Protein AF-A0A9W6U5Y9-F1 (afdb_monomer)

Radius of gyration: 23.26 Å; Cα contacts (8 Å, |Δi|>4): 435; chains: 1; bounding box: 56×58×67 Å

Nearest PDB structures (foldseek):
  3e37-assembly1_B  TM=9.415E-01  e=4.217E-21  Homo sapiens
  2h6h-assembly1_B  TM=9.417E-01  e=1.437E-20  Homo sapiens
  1d8e-assembly1_B  TM=9.343E-01  e=1.058E-20  Rattus norvegicus
  2h6i-assembly1_B  TM=9.393E-01  e=1.172E-20  Homo sapiens
  1n4p-assembly1_B  TM=8.440E-01  e=1.539E-10  Rattus norvegicus

Foldseek 3Di:
DDDDDDDDDDDDDDDDDDDDDDDDDDPVVVVVVVVVVVVLVVLVVLVQQADDPPDVPQRFGDPHVVHDGFLQRLLVSLLVCLLQLNCDPVNCPCSLVFLLQQQDPQRAGDRGRPHAHWLQRSLSSLLSCLSVVNNLVNPCPVSVLVSLLVQQDPPLRAGDGHPPDDGWLLSLQSSLLNLLSCVVVCCVVPNPPDDRSGPLQSLLCNCVVFQADPVGAGTTGPPGDHDPSSSLRNLLSNQCSQQPNNPDHGDDDDDPVSDDAHADSSNSHHPVVSVVSSVVNVVVPHDDND

Organism: NCBI:txid2077276

pLDDT: mean 82.18, std 25.76, range [22.67, 98.88]

Structure (mmCIF, N/CA/C/O backbone):
data_AF-A0A9W6U5Y9-F1
#
_entry.id   AF-A0A9W6U5Y9-F1
#
loop_
_atom_site.group_PDB
_atom_site.id
_atom_site.type_symbol
_atom_site.label_atom_id
_atom_site.label_alt_id
_atom_site.label_comp_id
_atom_site.label_asym_id
_atom_site.label_entity_id
_atom_site.label_seq_id
_atom_site.pdbx_PDB_ins_code
_atom_site.Cartn_x
_atom_site.Cartn_y
_atom_site.Cartn_z
_atom_site.occupancy
_atom_site.B_iso_or_equiv
_atom_site.auth_seq_id
_atom_site.auth_comp_id
_atom_site.auth_asym_id
_atom_site.auth_atom_id
_atom_site.pdbx_PDB_model_num
ATOM 1 N N . MET A 1 1 ? 25.284 -35.657 27.142 1.00 37.06 1 MET A N 1
ATOM 2 C CA . MET A 1 1 ? 24.697 -36.473 28.221 1.00 37.06 1 MET A CA 1
ATOM 3 C C . MET A 1 1 ? 24.919 -35.734 29.523 1.00 37.06 1 MET A C 1
ATOM 5 O O . MET A 1 1 ? 26.018 -35.758 30.054 1.00 37.06 1 MET A O 1
ATOM 9 N N . SER A 1 2 ? 23.899 -34.997 29.943 1.00 28.27 2 SER A N 1
ATOM 10 C CA . SER A 1 2 ? 23.741 -34.454 31.291 1.00 28.27 2 SER A CA 1
ATOM 11 C C . SER A 1 2 ? 22.250 -34.152 31.445 1.00 28.27 2 SER A C 1
ATOM 13 O O . SER A 1 2 ? 21.750 -33.134 30.966 1.00 28.27 2 SER A O 1
ATOM 15 N N . ASP A 1 3 ? 21.570 -35.151 31.994 1.00 27.06 3 ASP A N 1
ATOM 16 C CA . ASP A 1 3 ? 20.219 -35.169 32.564 1.00 27.06 3 ASP A CA 1
ATOM 17 C C . ASP A 1 3 ? 20.035 -34.031 33.595 1.00 27.06 3 ASP A C 1
ATOM 19 O O . ASP A 1 3 ? 21.021 -33.521 34.118 1.00 27.06 3 ASP A O 1
ATOM 23 N N . ALA A 1 4 ? 18.863 -33.565 34.025 1.00 28.19 4 ALA A N 1
ATOM 24 C CA . ALA A 1 4 ? 17.456 -33.780 33.708 1.00 28.19 4 ALA A CA 1
ATOM 25 C C . ALA A 1 4 ? 16.682 -32.574 34.288 1.00 28.19 4 ALA A C 1
ATOM 27 O O . ALA A 1 4 ? 17.084 -31.988 35.294 1.00 28.19 4 ALA A O 1
ATOM 28 N N . CYS A 1 5 ? 15.550 -32.224 33.676 1.00 22.67 5 CYS A N 1
ATOM 29 C CA . CYS A 1 5 ? 14.574 -31.269 34.204 1.00 22.67 5 CYS A CA 1
ATOM 30 C C . CYS A 1 5 ? 13.467 -32.047 34.953 1.00 22.67 5 CYS A C 1
ATOM 32 O O . CYS A 1 5 ? 12.964 -33.024 34.389 1.00 22.67 5 CYS A O 1
ATOM 34 N N . PRO A 1 6 ? 13.078 -31.686 36.193 1.00 30.97 6 PRO A N 1
ATOM 35 C CA . PRO A 1 6 ? 12.059 -32.423 36.930 1.00 30.97 6 PRO A CA 1
ATOM 36 C C . PRO A 1 6 ? 10.633 -32.042 36.507 1.00 30.97 6 PRO A C 1
ATOM 38 O O . PRO A 1 6 ? 10.278 -30.871 36.371 1.00 30.97 6 PRO A O 1
ATOM 41 N N . ALA A 1 7 ? 9.819 -33.083 36.339 1.00 26.69 7 ALA A N 1
ATOM 42 C CA . ALA A 1 7 ? 8.397 -33.051 36.029 1.00 26.69 7 ALA A CA 1
ATOM 43 C C . ALA A 1 7 ? 7.563 -32.359 37.122 1.00 26.69 7 ALA A C 1
ATOM 45 O O . ALA A 1 7 ? 7.736 -32.624 38.313 1.00 26.69 7 ALA A O 1
ATOM 46 N N . TRP A 1 8 ? 6.595 -31.538 36.706 1.00 24.56 8 TRP A N 1
ATOM 47 C CA . TRP A 1 8 ? 5.535 -31.032 37.578 1.00 24.56 8 TRP A CA 1
ATOM 48 C C . TRP A 1 8 ? 4.291 -31.917 37.470 1.00 24.56 8 TRP A C 1
ATOM 50 O O . TRP A 1 8 ? 3.719 -32.101 36.398 1.00 24.56 8 TRP A O 1
ATOM 60 N N . ASN A 1 9 ? 3.913 -32.480 38.618 1.00 27.17 9 ASN A N 1
ATOM 61 C CA . ASN A 1 9 ? 2.795 -33.393 38.818 1.00 27.17 9 ASN A CA 1
ATOM 62 C C . ASN A 1 9 ? 1.431 -32.694 38.737 1.00 27.17 9 ASN A C 1
ATOM 64 O O . ASN A 1 9 ? 1.230 -31.601 39.269 1.00 27.17 9 ASN A O 1
ATOM 68 N N . ALA A 1 10 ? 0.480 -33.418 38.149 1.00 26.02 10 ALA A N 1
ATOM 69 C CA . ALA A 1 10 ? -0.947 -33.135 38.146 1.00 26.02 10 ALA A CA 1
ATOM 70 C C . ALA A 1 10 ? -1.542 -33.123 39.569 1.00 26.02 10 ALA A C 1
ATOM 72 O O . ALA A 1 10 ? -1.196 -33.959 40.406 1.00 26.02 10 ALA A O 1
ATOM 73 N N . ARG A 1 11 ? -2.496 -32.216 39.825 1.00 26.64 11 ARG A N 1
ATOM 74 C CA . ARG A 1 11 ? -3.378 -32.261 41.000 1.00 26.64 11 ARG A CA 1
ATOM 75 C C . ARG A 1 11 ? -4.834 -32.487 40.590 1.00 26.64 11 ARG A C 1
ATOM 77 O O . ARG A 1 11 ? -5.410 -31.693 39.860 1.00 26.64 11 ARG A O 1
ATOM 84 N N . SER A 1 12 ? -5.345 -33.604 41.108 1.00 29.28 12 SER A N 1
ATOM 85 C CA . SER A 1 12 ? -6.694 -33.916 41.607 1.00 29.28 12 SER A CA 1
ATOM 86 C C . SER A 1 12 ? -7.932 -33.375 40.884 1.00 29.28 12 SER A C 1
ATOM 88 O O . SER A 1 12 ? -8.272 -32.196 40.947 1.00 29.28 12 SER A O 1
ATOM 90 N N . VAL A 1 13 ? -8.661 -34.354 40.352 1.00 27.92 13 VAL A N 1
ATOM 91 C CA . VAL A 1 13 ? -10.064 -34.370 39.935 1.00 27.92 13 VAL A CA 1
ATOM 92 C C . VAL A 1 13 ? -10.986 -34.026 41.114 1.00 27.92 13 VAL A C 1
ATOM 94 O O . VAL A 1 13 ? -10.863 -34.620 42.184 1.00 27.92 13 VAL A O 1
ATOM 97 N N . GLY A 1 14 ? -11.900 -33.078 40.898 1.00 26.78 14 GLY A N 1
ATOM 98 C CA . GLY A 1 14 ? -13.056 -32.808 41.753 1.00 26.78 14 GLY A CA 1
ATOM 99 C C . GLY A 1 14 ? -14.321 -33.395 41.125 1.00 26.78 14 GLY A C 1
ATOM 100 O O . GLY A 1 14 ? -14.534 -33.266 39.923 1.00 26.78 14 GLY A O 1
ATOM 101 N N . ASP A 1 15 ? -15.097 -34.071 41.960 1.00 28.27 15 ASP A N 1
ATOM 102 C CA . ASP A 1 15 ? -16.272 -34.890 41.670 1.00 28.27 15 ASP A CA 1
ATOM 103 C C . ASP A 1 15 ? -17.524 -34.047 41.345 1.00 28.27 15 ASP A C 1
ATOM 105 O O . ASP A 1 15 ? -17.808 -33.070 42.044 1.00 28.27 15 ASP A O 1
ATOM 109 N N . CYS A 1 16 ? -18.297 -34.426 40.319 1.00 27.84 16 CYS A N 1
ATOM 110 C CA . CYS A 1 16 ? -19.651 -33.904 40.107 1.00 27.84 16 CYS A CA 1
ATOM 111 C C . CYS A 1 16 ? -20.531 -34.796 39.205 1.00 27.84 16 CYS A C 1
ATOM 113 O O . CYS A 1 16 ? -20.389 -34.806 37.988 1.00 27.84 16 CYS A O 1
ATOM 115 N N . GLY A 1 17 ? -21.539 -35.428 39.823 1.00 28.19 17 GLY A N 1
ATOM 116 C CA . GLY A 1 17 ? -22.928 -35.429 39.335 1.00 28.19 17 GLY A CA 1
ATOM 117 C C . GLY A 1 17 ? -23.360 -36.487 38.303 1.00 28.19 17 GLY A C 1
ATOM 118 O O . GLY A 1 17 ? -22.735 -36.699 37.276 1.00 28.19 17 GLY A O 1
ATOM 119 N N . SER A 1 18 ? -24.506 -37.106 38.585 1.00 29.72 18 SER A N 1
ATOM 120 C CA . SER A 1 18 ? -25.205 -38.212 37.907 1.00 29.72 18 SER A CA 1
ATOM 121 C C . SER A 1 18 ? -25.528 -38.015 36.404 1.00 29.72 18 SER A C 1
ATOM 123 O O . SER A 1 18 ? -25.627 -36.880 35.938 1.00 29.72 18 SER A O 1
ATOM 125 N N . PRO A 1 19 ? -25.790 -39.101 35.637 1.00 30.48 19 PRO A N 1
ATOM 126 C CA . PRO A 1 19 ? -25.916 -39.054 34.179 1.00 30.48 19 PRO A CA 1
ATOM 127 C C . PRO A 1 19 ? -27.281 -38.513 33.720 1.00 30.48 19 PRO A C 1
ATOM 129 O O . PRO A 1 19 ? -28.306 -39.184 33.831 1.00 30.48 19 PRO A O 1
ATOM 132 N N . GLY A 1 20 ? -27.286 -37.298 33.169 1.00 27.25 20 GLY A N 1
ATOM 133 C CA . GLY A 1 20 ? -28.418 -36.724 32.442 1.00 27.25 20 GLY A CA 1
ATOM 134 C C . GLY A 1 20 ? -28.403 -37.117 30.960 1.00 27.25 20 GLY A C 1
ATOM 135 O O . GLY A 1 20 ? -27.378 -37.045 30.288 1.00 27.25 20 GLY A O 1
ATOM 136 N N . THR A 1 21 ? -29.561 -37.536 30.461 1.00 27.73 21 THR A N 1
ATOM 137 C CA . THR A 1 21 ? -29.890 -37.895 29.074 1.00 27.73 21 THR A CA 1
ATOM 138 C C . THR A 1 21 ? -29.345 -36.901 28.038 1.00 27.73 21 THR A C 1
ATOM 140 O O . THR A 1 21 ? -29.711 -35.727 28.041 1.00 27.73 21 THR A O 1
ATOM 143 N N . VAL A 1 22 ? -28.518 -37.380 27.101 1.00 28.45 22 VAL A N 1
ATOM 144 C CA . VAL A 1 22 ? -28.051 -36.603 25.940 1.00 28.45 22 VAL A CA 1
ATOM 145 C C . VAL A 1 22 ? -29.203 -36.469 24.942 1.00 28.45 22 VAL A C 1
ATOM 147 O O . VAL A 1 22 ? -29.542 -37.427 24.249 1.00 28.45 22 VAL A O 1
ATOM 150 N N . GLN A 1 23 ? -29.812 -35.285 24.853 1.00 27.22 23 GLN A N 1
ATOM 151 C CA . GLN A 1 23 ? -30.682 -34.950 23.727 1.00 27.22 23 GLN A CA 1
ATOM 152 C C . GLN A 1 23 ? -29.823 -34.636 22.496 1.00 27.22 23 GLN A C 1
ATOM 154 O O . GLN A 1 23 ? -28.991 -33.730 22.505 1.00 27.22 23 GLN A O 1
ATOM 159 N N . VAL A 1 24 ? -30.017 -35.412 21.431 1.00 29.20 24 VAL A N 1
ATOM 160 C CA . VAL A 1 24 ? -29.379 -35.195 20.129 1.00 29.20 24 VAL A CA 1
ATOM 161 C C . VAL A 1 24 ? -30.149 -34.093 19.401 1.00 29.20 24 VAL A C 1
ATOM 163 O O . VAL A 1 24 ? -31.274 -34.315 18.960 1.00 29.20 24 VAL A O 1
ATOM 166 N N . LEU A 1 25 ? -29.552 -32.904 19.285 1.00 29.75 25 LEU A N 1
ATOM 167 C CA . LEU A 1 25 ? -30.115 -31.810 18.488 1.00 29.75 25 LEU A CA 1
ATOM 168 C C . LEU A 1 25 ? -29.997 -32.100 16.975 1.00 29.75 25 LEU A C 1
ATOM 170 O O . LEU A 1 25 ? -29.015 -32.720 16.546 1.00 29.75 25 LEU A O 1
ATOM 174 N N . PRO A 1 26 ? -30.952 -31.640 16.143 1.00 27.09 26 PRO A N 1
ATOM 175 C CA . PRO A 1 26 ? -30.952 -31.879 14.702 1.00 27.09 26 PRO A CA 1
ATOM 176 C C . PRO A 1 26 ? -29.712 -31.316 13.985 1.00 27.09 26 PRO A C 1
ATOM 178 O O . PRO A 1 26 ? -29.156 -30.272 14.330 1.00 27.09 26 PRO A O 1
ATOM 181 N N . PHE A 1 27 ? -29.292 -32.002 12.919 1.00 31.92 27 PHE A N 1
ATOM 182 C CA . PHE A 1 27 ? -28.031 -31.790 12.191 1.00 31.92 27 PHE A CA 1
ATOM 183 C C . PHE A 1 27 ? -27.854 -30.386 11.561 1.00 31.92 27 PHE A C 1
ATOM 185 O O . PHE A 1 27 ? -26.730 -30.007 11.216 1.00 31.92 27 PHE A O 1
ATOM 192 N N . GLU A 1 28 ? -28.923 -29.596 11.422 1.00 28.59 28 GLU A N 1
ATOM 193 C CA . GLU A 1 28 ? -28.880 -28.236 10.860 1.00 28.59 28 GLU A CA 1
ATOM 194 C C . GLU A 1 28 ? -28.517 -27.156 11.898 1.00 28.59 28 GLU A C 1
ATOM 196 O O . GLU A 1 28 ? -27.661 -26.312 11.611 1.00 28.59 28 GLU A O 1
ATOM 201 N N . GLU A 1 29 ? -29.015 -27.236 13.138 1.00 31.00 29 GLU A N 1
ATOM 202 C CA . GLU A 1 29 ? -28.638 -26.317 14.234 1.00 31.00 29 GLU A CA 1
ATOM 203 C C . GLU A 1 29 ? -27.161 -26.477 14.634 1.00 31.00 29 GLU A C 1
ATOM 205 O O . GLU A 1 29 ? -26.447 -25.502 14.897 1.00 31.00 29 GLU A O 1
ATOM 210 N N . ALA A 1 30 ? -26.639 -27.704 14.546 1.00 29.27 30 ALA A N 1
ATOM 211 C CA . ALA A 1 30 ? -25.233 -28.008 14.803 1.00 29.27 30 ALA A CA 1
ATOM 212 C C . ALA A 1 30 ? -24.257 -27.362 13.792 1.00 29.27 30 ALA A C 1
ATOM 214 O O . ALA A 1 30 ? -23.058 -27.248 14.082 1.00 29.27 30 ALA A O 1
ATOM 215 N N . ARG A 1 31 ? -24.718 -26.944 12.598 1.00 31.00 31 ARG A N 1
ATOM 216 C CA . ARG A 1 31 ? -23.892 -26.182 11.635 1.00 31.00 31 ARG A CA 1
ATOM 217 C C . ARG A 1 31 ? -23.877 -24.685 11.936 1.00 31.00 31 ARG A C 1
ATOM 219 O O . ARG A 1 31 ? -22.870 -24.042 11.636 1.00 31.00 31 ARG A O 1
ATOM 226 N N . GLY A 1 32 ? -24.947 -24.144 12.519 1.00 29.98 32 GLY A N 1
ATOM 227 C CA . GLY A 1 32 ? -25.010 -22.762 13.005 1.00 29.98 32 GLY A CA 1
ATOM 228 C C . GLY A 1 32 ? -24.121 -22.558 14.234 1.00 29.98 32 GLY A C 1
ATOM 229 O O . GLY A 1 32 ? -23.232 -21.703 14.222 1.00 29.98 32 GLY A O 1
ATOM 230 N N . HIS A 1 33 ? -24.254 -23.435 15.234 1.00 28.62 33 HIS A N 1
ATOM 231 C CA . HIS A 1 33 ? -23.462 -23.381 16.470 1.00 28.62 33 HIS A CA 1
ATOM 232 C C . HIS A 1 33 ? -21.953 -23.562 16.246 1.00 28.62 33 HIS A C 1
ATOM 234 O O . HIS A 1 33 ? -21.150 -22.838 16.835 1.00 28.62 33 HIS A O 1
ATOM 240 N N . ARG A 1 34 ? -21.527 -24.464 15.346 1.00 29.28 34 ARG A N 1
ATOM 241 C CA . ARG A 1 34 ? -20.094 -24.645 15.035 1.00 29.28 34 ARG A CA 1
ATOM 242 C C . ARG A 1 34 ? -19.464 -23.435 14.336 1.00 29.28 34 ARG A C 1
ATOM 244 O O . ARG A 1 34 ? -18.299 -23.135 14.591 1.00 29.28 34 ARG A O 1
ATOM 251 N N . ARG A 1 35 ? -20.217 -22.710 13.499 1.00 33.75 35 ARG A N 1
ATOM 252 C CA . ARG A 1 35 ? -19.731 -21.483 12.836 1.00 33.75 35 ARG A CA 1
ATOM 253 C C . ARG A 1 35 ? -19.628 -20.306 13.806 1.00 33.75 35 ARG A C 1
ATOM 255 O O . ARG A 1 35 ? -18.634 -19.582 13.756 1.00 33.75 35 ARG A O 1
ATOM 262 N N . LEU A 1 36 ? -20.593 -20.164 14.718 1.00 32.38 36 LEU A N 1
ATOM 263 C CA . LEU A 1 36 ? -20.579 -19.143 15.773 1.00 32.38 36 LEU A CA 1
ATOM 264 C C . LEU A 1 36 ? -19.451 -19.389 16.788 1.00 32.38 36 LEU A C 1
ATOM 266 O O . LEU A 1 36 ? -18.711 -18.462 17.107 1.00 32.38 36 LEU A O 1
ATOM 270 N N . HIS A 1 37 ? -19.208 -20.640 17.197 1.00 33.25 37 HIS A N 1
ATOM 271 C CA . HIS A 1 37 ? -18.057 -20.983 18.045 1.00 33.25 37 HIS A CA 1
ATOM 272 C C . HIS A 1 37 ? -16.699 -20.686 17.391 1.00 33.25 37 HIS A C 1
ATOM 274 O O . HIS A 1 37 ? -15.748 -20.353 18.097 1.00 33.25 37 HIS A O 1
ATOM 280 N N . GLY A 1 38 ? -16.584 -20.796 16.063 1.00 41.16 38 GLY A N 1
ATOM 281 C CA . GLY A 1 38 ? -15.365 -20.432 15.333 1.00 41.16 38 GLY A CA 1
ATOM 282 C C . GLY A 1 38 ? -15.114 -18.922 15.302 1.00 41.16 38 GLY A C 1
ATOM 283 O O . GLY A 1 38 ? -13.981 -18.486 15.483 1.00 41.16 38 GLY A O 1
ATOM 284 N N . ALA A 1 39 ? -16.166 -18.115 15.124 1.00 44.72 39 ALA A N 1
ATOM 285 C CA . ALA A 1 39 ? -16.074 -16.656 15.204 1.00 44.72 39 ALA A CA 1
ATOM 286 C C . ALA A 1 39 ? -15.738 -16.177 16.628 1.00 44.72 39 ALA A C 1
ATOM 288 O O . ALA A 1 39 ? -14.832 -15.368 16.794 1.00 44.72 39 ALA A O 1
ATOM 289 N N . ARG A 1 40 ? -16.367 -16.759 17.659 1.00 49.44 40 ARG A N 1
ATOM 290 C CA . ARG A 1 40 ? -16.090 -16.444 19.074 1.00 49.44 40 ARG A CA 1
ATOM 291 C C . ARG A 1 40 ? -14.659 -16.771 19.493 1.00 49.44 40 ARG A C 1
ATOM 293 O O . ARG A 1 40 ? -14.012 -15.962 20.148 1.00 49.44 40 ARG A O 1
ATOM 300 N N . ARG A 1 41 ? -14.129 -17.928 19.072 1.00 47.88 41 ARG A N 1
ATOM 301 C CA . ARG A 1 41 ? -12.713 -18.268 19.300 1.00 47.88 41 ARG A CA 1
ATOM 302 C C . ARG A 1 41 ? -11.771 -17.279 18.620 1.00 47.88 41 ARG A C 1
ATOM 304 O O . ARG A 1 41 ? -10.754 -16.956 19.211 1.00 47.88 41 ARG A O 1
ATOM 311 N N . ARG A 1 42 ? -12.112 -16.783 17.425 1.00 50.09 42 ARG A N 1
ATOM 312 C CA . ARG A 1 42 ? -11.314 -15.767 16.722 1.00 50.09 42 ARG A CA 1
ATOM 313 C C . ARG A 1 42 ? -11.309 -14.425 17.446 1.00 50.09 42 ARG A C 1
ATOM 315 O O . ARG A 1 42 ? -10.241 -13.852 17.570 1.00 50.09 42 ARG A O 1
ATOM 322 N N . VAL A 1 43 ? -12.445 -13.969 17.973 1.00 51.03 43 VAL A N 1
ATOM 323 C CA . VAL A 1 43 ? -12.504 -12.716 18.749 1.00 51.03 43 VAL A CA 1
ATOM 324 C C . VAL A 1 43 ? -11.725 -12.836 20.050 1.00 51.03 43 VAL A C 1
ATOM 326 O O . VAL A 1 43 ? -10.882 -11.992 20.313 1.00 51.03 43 VAL A O 1
ATOM 329 N N . ARG A 1 44 ? -11.922 -13.922 20.811 1.00 47.00 44 ARG A N 1
ATOM 330 C CA . ARG A 1 44 ? -11.152 -14.165 22.040 1.00 47.00 44 ARG A CA 1
ATOM 331 C C . ARG A 1 44 ? -9.656 -14.315 21.763 1.00 47.00 44 ARG A C 1
ATOM 333 O O . ARG A 1 44 ? -8.843 -13.927 22.589 1.00 47.00 44 ARG A O 1
ATOM 340 N N . TRP A 1 45 ? -9.296 -14.885 20.611 1.00 46.28 45 TRP A N 1
ATOM 341 C CA . TRP A 1 45 ? -7.904 -14.954 20.189 1.00 46.28 45 TRP A CA 1
ATOM 342 C C . TRP A 1 45 ? -7.377 -13.561 19.886 1.00 46.28 45 TRP A C 1
ATOM 344 O O . TRP A 1 45 ? -6.373 -13.230 20.479 1.00 46.28 45 TRP A O 1
ATOM 354 N N . VAL A 1 46 ? -8.073 -12.747 19.079 1.00 51.94 46 VAL A N 1
ATOM 355 C CA . VAL A 1 46 ? -7.703 -11.367 18.699 1.00 51.94 46 VAL A CA 1
ATOM 356 C C . VAL A 1 46 ? -7.666 -10.398 19.891 1.00 51.94 46 VAL A C 1
ATOM 358 O O . VAL A 1 46 ? -6.801 -9.531 19.940 1.00 51.94 46 VAL A O 1
ATOM 361 N N . SER A 1 47 ? -8.524 -10.565 20.897 1.00 49.03 47 SER A N 1
ATOM 362 C CA . SER A 1 47 ? -8.481 -9.748 22.116 1.00 49.03 47 SER A CA 1
ATOM 363 C C . SER A 1 47 ? -7.234 -10.006 22.969 1.00 49.03 47 SER A C 1
ATOM 365 O O . SER A 1 47 ? -6.812 -9.121 23.698 1.00 49.03 47 SER A O 1
ATOM 367 N N . CYS A 1 48 ? -6.600 -11.183 22.864 1.00 45.94 48 CYS A N 1
ATOM 368 C CA . CYS A 1 48 ? -5.341 -11.482 23.567 1.00 45.94 48 CYS A CA 1
ATOM 369 C C . CYS A 1 48 ? -4.111 -10.743 22.998 1.00 45.94 48 CYS A C 1
ATOM 371 O O . CYS A 1 48 ? -3.007 -10.959 23.488 1.00 45.94 48 CYS A O 1
ATOM 373 N N . TRP A 1 49 ? -4.288 -9.919 21.960 1.00 48.09 49 TRP A N 1
ATOM 374 C CA . TRP A 1 49 ? -3.223 -9.187 21.257 1.00 48.09 49 TRP A CA 1
ATOM 375 C C . TRP A 1 49 ? -3.100 -7.748 21.749 1.00 48.09 49 TRP A C 1
ATOM 377 O O . TRP A 1 49 ? -2.201 -7.037 21.306 1.00 48.09 49 TRP A O 1
ATOM 387 N N . PHE A 1 50 ? -4.018 -7.328 22.621 1.00 47.97 50 PHE A N 1
ATOM 388 C CA . PHE A 1 50 ? -4.045 -6.017 23.250 1.00 47.97 50 PHE A CA 1
ATOM 389 C C . PHE A 1 50 ? -3.382 -6.128 24.621 1.00 47.97 50 PHE A C 1
ATOM 391 O O . PHE A 1 50 ? -3.674 -7.057 25.377 1.00 47.97 50 PHE A O 1
ATOM 398 N N . ASP A 1 51 ? -2.458 -5.210 24.911 1.00 46.06 51 ASP A N 1
ATOM 399 C CA . ASP A 1 51 ? -1.777 -5.155 26.203 1.00 46.06 51 ASP A CA 1
ATOM 400 C C . ASP A 1 51 ? -2.793 -4.931 27.343 1.00 46.06 51 ASP A C 1
ATOM 402 O O . ASP A 1 51 ? -3.791 -4.220 27.205 1.00 46.06 51 ASP A O 1
ATOM 406 N N . ASP A 1 52 ? -2.502 -5.543 28.494 1.00 38.94 52 ASP A N 1
ATOM 407 C CA . ASP A 1 52 ? -3.106 -5.210 29.787 1.00 38.94 52 ASP A CA 1
ATOM 408 C C . ASP A 1 52 ? -2.898 -3.693 30.040 1.00 38.94 52 ASP A C 1
ATOM 410 O O . ASP A 1 52 ? -1.795 -3.202 29.764 1.00 38.94 52 ASP A O 1
ATOM 414 N N . PRO A 1 53 ? -3.874 -2.920 30.565 1.00 38.09 53 PRO A N 1
ATOM 415 C CA . PRO A 1 53 ? -3.847 -1.445 30.610 1.00 38.09 53 PRO A CA 1
ATOM 416 C C . PRO A 1 53 ? -2.678 -0.800 31.381 1.00 38.09 53 PRO A C 1
ATOM 418 O O . PRO A 1 53 ? -2.602 0.421 31.498 1.00 38.09 53 PRO A O 1
ATOM 421 N N . CYS A 1 54 ? -1.767 -1.593 31.940 1.00 29.88 54 CYS A N 1
ATOM 422 C CA . CYS A 1 54 ? -0.679 -1.150 32.800 1.00 29.88 54 CYS A CA 1
ATOM 423 C C . CYS A 1 54 ? 0.491 -0.467 32.059 1.00 29.88 54 CYS A C 1
ATOM 425 O O . CYS A 1 54 ? 1.323 0.146 32.724 1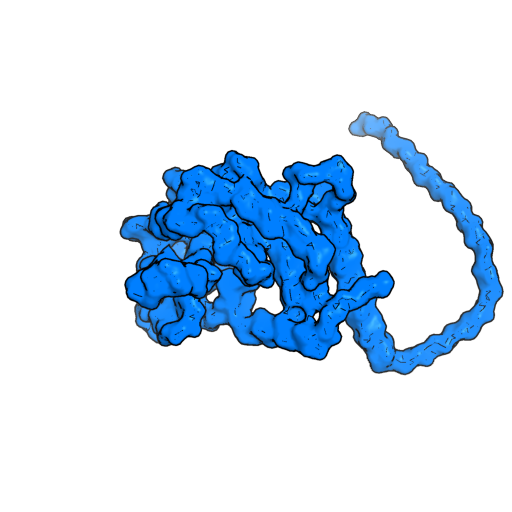.00 29.88 54 CYS A O 1
ATOM 427 N N . HIS A 1 55 ? 0.569 -0.509 30.720 1.00 34.22 55 HIS A N 1
ATOM 428 C CA . HIS A 1 55 ? 1.624 0.172 29.946 1.00 34.22 55 HIS A CA 1
ATOM 429 C C . HIS A 1 55 ? 1.043 1.127 28.892 1.00 34.22 55 HIS A C 1
ATOM 431 O O . HIS A 1 55 ? 1.060 0.862 27.694 1.00 34.22 55 HIS A O 1
ATOM 437 N N . ALA A 1 56 ? 0.580 2.291 29.351 1.00 32.88 56 ALA A N 1
ATOM 438 C CA . ALA A 1 56 ? -0.060 3.363 28.575 1.00 32.88 56 ALA A CA 1
ATOM 439 C C . ALA A 1 56 ? 0.780 4.005 27.436 1.00 32.88 56 ALA A C 1
ATOM 441 O O . ALA A 1 56 ? 0.374 5.023 26.885 1.00 32.88 56 ALA A O 1
ATOM 442 N N . TYR A 1 57 ? 1.939 3.443 27.077 1.00 33.75 57 TYR A N 1
ATOM 443 C CA . TYR A 1 57 ? 2.842 3.982 26.051 1.00 33.75 57 TYR A CA 1
ATOM 444 C C . TYR A 1 57 ? 3.013 3.078 24.816 1.00 33.75 57 TYR A C 1
ATOM 446 O O . TYR A 1 57 ? 3.680 3.486 23.869 1.00 33.75 57 TYR A O 1
ATOM 454 N N . LEU A 1 58 ? 2.409 1.882 24.784 1.00 43.25 58 LEU A N 1
ATOM 455 C CA . LEU A 1 58 ? 2.492 0.948 23.652 1.00 43.25 58 LEU A CA 1
ATOM 456 C C . LEU A 1 58 ? 1.098 0.394 23.308 1.00 43.25 58 LEU A C 1
ATOM 458 O O . LEU A 1 58 ? 0.749 -0.714 23.685 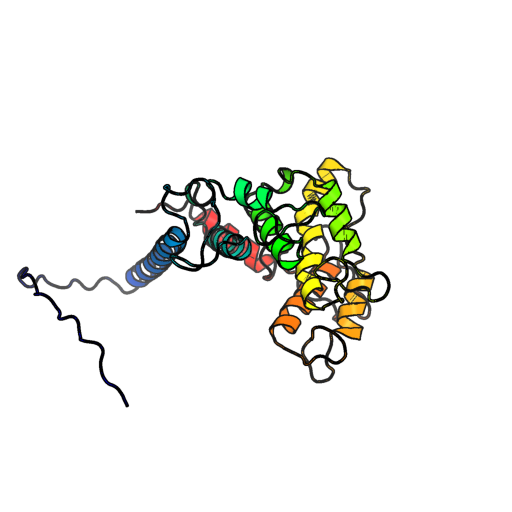1.00 43.25 58 LEU A O 1
ATOM 462 N N . THR A 1 59 ? 0.285 1.160 22.580 1.00 55.28 59 THR A N 1
ATOM 463 C CA . THR A 1 59 ? -1.066 0.750 22.132 1.00 55.28 59 THR A CA 1
ATOM 464 C C . THR A 1 59 ? -1.063 -0.055 20.818 1.00 55.28 59 THR A C 1
ATOM 466 O O . THR A 1 59 ? -2.045 -0.055 20.077 1.00 55.28 59 THR A O 1
ATOM 469 N N . GLY A 1 60 ? 0.042 -0.733 20.494 1.00 52.62 60 GLY A N 1
ATOM 470 C CA . GLY A 1 60 ? 0.146 -1.601 19.316 1.00 52.62 60 GLY A CA 1
ATOM 471 C C . GLY A 1 60 ? -0.276 -3.047 19.604 1.00 52.62 60 GLY A C 1
ATOM 472 O O . GLY A 1 60 ? -0.261 -3.494 20.748 1.00 52.62 60 GLY A O 1
ATOM 473 N N . CYS A 1 61 ? -0.658 -3.794 18.564 1.00 56.06 61 CYS A N 1
ATOM 474 C CA . CYS A 1 61 ? -1.029 -5.208 18.698 1.00 56.06 61 CYS A CA 1
ATOM 475 C C . CYS A 1 61 ? 0.211 -6.129 18.736 1.00 56.06 61 CYS A C 1
ATOM 477 O O . CYS A 1 61 ? 1.240 -5.805 18.143 1.00 56.06 61 CYS A O 1
ATOM 479 N N . ARG A 1 62 ? 0.095 -7.320 19.349 1.00 56.09 62 ARG A N 1
ATOM 480 C CA . ARG A 1 62 ? 1.175 -8.334 19.445 1.00 56.09 62 ARG A CA 1
ATOM 481 C C . ARG A 1 62 ? 0.774 -9.735 18.954 1.00 56.09 62 ARG A C 1
ATOM 483 O O . ARG A 1 62 ? -0.145 -10.283 19.548 1.00 56.09 62 ARG A O 1
ATOM 490 N N . PHE A 1 63 ? 1.514 -10.330 17.988 1.00 42.81 63 PHE A N 1
ATOM 491 C CA . PHE A 1 63 ? 1.872 -11.776 17.944 1.00 42.81 63 PHE A CA 1
ATOM 492 C C . PHE A 1 63 ? 1.244 -12.682 19.019 1.00 42.81 63 PHE A C 1
ATOM 494 O O . PHE A 1 63 ? 0.368 -13.524 18.815 1.00 42.81 63 PHE A O 1
ATOM 501 N N . GLN A 1 64 ? 1.883 -12.616 20.174 1.00 43.69 64 GLN A N 1
ATOM 502 C CA . GLN A 1 64 ? 1.671 -13.471 21.325 1.00 43.69 64 GLN A CA 1
ATOM 503 C C . GLN A 1 64 ? 2.057 -12.656 22.557 1.00 43.69 64 GLN A C 1
ATOM 505 O O . GLN A 1 64 ? 2.714 -11.617 22.456 1.00 43.69 64 GLN A O 1
ATOM 510 N N . GLN A 1 65 ? 1.695 -13.139 23.741 1.00 48.00 65 GLN A N 1
ATOM 511 C CA . GLN A 1 65 ? 2.173 -12.534 24.979 1.00 48.00 65 GLN A CA 1
ATOM 512 C C . GLN A 1 65 ? 3.715 -12.466 24.955 1.00 48.00 65 GLN A C 1
ATOM 514 O O . GLN A 1 65 ? 4.369 -13.476 24.699 1.00 48.00 65 GLN A O 1
ATOM 519 N N . TYR A 1 66 ? 4.275 -11.274 25.194 1.00 56.66 66 TYR A N 1
ATOM 520 C CA . TYR A 1 66 ? 5.715 -10.963 25.114 1.00 56.66 66 TYR A CA 1
ATOM 521 C C . TYR A 1 66 ? 6.348 -10.949 23.707 1.00 56.66 66 TYR A C 1
ATOM 523 O O . TYR A 1 66 ? 7.575 -10.938 23.604 1.00 56.66 66 TYR A O 1
ATOM 531 N N . SER A 1 67 ? 5.559 -10.923 22.627 1.00 64.31 67 SER A N 1
ATOM 532 C CA . SER A 1 67 ? 6.092 -10.749 21.268 1.00 64.31 67 SER A CA 1
ATOM 533 C C . SER A 1 67 ? 6.377 -9.284 20.922 1.00 64.31 67 SER A C 1
ATOM 535 O O . SER A 1 67 ? 6.033 -8.364 21.674 1.00 64.31 67 SER A O 1
ATOM 537 N N . GLU A 1 68 ? 6.964 -9.075 19.745 1.00 74.94 68 GLU A N 1
ATOM 538 C CA . GLU A 1 68 ? 7.153 -7.766 19.130 1.00 74.94 68 GLU A CA 1
ATOM 539 C C . GLU A 1 68 ? 5.826 -7.021 18.933 1.00 74.94 68 GLU A C 1
ATOM 541 O O . GLU A 1 68 ? 4.764 -7.637 18.773 1.00 74.94 68 GLU A O 1
ATOM 546 N N . VAL A 1 69 ? 5.915 -5.691 18.956 1.00 82.00 69 VAL A N 1
ATOM 547 C CA . VAL A 1 69 ? 4.825 -4.763 18.648 1.00 82.00 69 VAL A CA 1
ATOM 548 C C . VAL A 1 69 ? 5.261 -3.989 17.427 1.00 82.00 69 VAL A C 1
ATOM 550 O O . VAL A 1 69 ? 6.226 -3.245 17.502 1.00 82.00 69 VAL A O 1
ATOM 553 N N . ASP A 1 70 ? 4.556 -4.136 16.317 1.00 90.25 70 ASP A N 1
ATOM 554 C CA . ASP A 1 70 ? 4.777 -3.286 15.155 1.00 90.25 70 ASP A CA 1
ATOM 555 C C . ASP A 1 70 ? 3.502 -3.183 14.312 1.00 90.25 70 ASP A C 1
ATOM 557 O O . ASP A 1 70 ? 2.560 -3.976 14.442 1.00 90.25 70 ASP A O 1
ATOM 561 N N . VAL A 1 71 ? 3.474 -2.208 13.406 1.00 93.12 71 VAL A N 1
ATOM 562 C CA . VAL A 1 71 ? 2.296 -1.918 12.577 1.00 93.12 71 VAL A CA 1
ATOM 563 C C . VAL A 1 71 ? 1.828 -3.087 11.697 1.00 93.12 71 VAL A C 1
ATOM 565 O O . VAL A 1 71 ? 0.673 -3.074 11.270 1.00 93.12 71 VAL A O 1
ATOM 568 N N . ARG A 1 72 ? 2.647 -4.121 11.433 1.00 94.69 72 ARG A N 1
ATOM 569 C CA . ARG A 1 72 ? 2.208 -5.329 10.701 1.00 94.69 72 ARG A CA 1
ATOM 570 C C . ARG A 1 72 ? 1.166 -6.091 11.496 1.00 94.69 72 ARG A C 1
ATOM 572 O O . ARG A 1 72 ? 0.174 -6.539 10.924 1.00 94.69 72 ARG A O 1
ATOM 579 N N . VAL A 1 73 ? 1.391 -6.245 12.800 1.00 91.12 73 VAL A N 1
ATOM 580 C CA . VAL A 1 73 ? 0.456 -6.954 13.676 1.00 91.12 73 VAL A CA 1
ATOM 581 C C . VAL A 1 73 ? -0.868 -6.210 13.711 1.00 91.12 73 VAL A C 1
ATOM 583 O O . VAL A 1 73 ? -1.924 -6.806 13.502 1.00 91.12 73 VAL A O 1
ATOM 586 N N . THR A 1 74 ? -0.789 -4.894 13.904 1.00 92.00 74 THR A N 1
ATOM 587 C CA . THR A 1 74 ? -1.943 -4.000 13.921 1.00 92.00 74 THR A CA 1
ATOM 588 C C . THR A 1 74 ? -2.744 -4.118 12.626 1.00 92.00 74 THR A C 1
ATOM 590 O O . THR A 1 74 ? -3.945 -4.376 12.674 1.00 92.00 74 THR A O 1
ATOM 593 N N . TYR A 1 75 ? -2.089 -4.042 11.463 1.00 97.56 75 TYR A N 1
ATOM 594 C CA . TYR A 1 75 ? -2.757 -4.231 10.175 1.00 97.56 75 TYR A CA 1
ATOM 595 C C . TYR A 1 75 ? -3.419 -5.606 10.055 1.00 97.56 75 TYR A C 1
ATOM 597 O O . TYR A 1 75 ? -4.583 -5.684 9.666 1.00 97.56 75 TYR A O 1
ATOM 605 N N . CYS A 1 76 ? -2.726 -6.690 10.413 1.00 96.00 76 CYS A N 1
ATOM 606 C CA . CYS A 1 76 ? -3.290 -8.039 10.362 1.00 96.00 76 CYS A CA 1
ATOM 607 C C . CYS A 1 76 ? -4.558 -8.159 11.218 1.00 96.00 76 CYS A C 1
ATOM 609 O O . CYS A 1 76 ? -5.571 -8.680 10.746 1.00 96.00 76 CYS A O 1
ATOM 611 N N . VAL A 1 77 ? -4.521 -7.655 12.454 1.00 92.31 77 VAL A N 1
ATOM 612 C CA . VAL A 1 77 ? -5.660 -7.681 13.379 1.00 92.31 77 VAL A CA 1
ATOM 613 C C . VAL A 1 77 ? -6.828 -6.865 12.831 1.00 92.31 77 VAL A C 1
ATOM 615 O O . VAL A 1 77 ? -7.935 -7.393 12.725 1.00 92.31 77 VAL A O 1
ATOM 618 N N . ILE A 1 78 ? -6.587 -5.617 12.425 1.00 95.56 78 ILE A N 1
ATOM 619 C CA . ILE A 1 78 ? -7.630 -4.714 11.925 1.00 95.56 78 ILE A CA 1
ATOM 620 C C . ILE A 1 78 ? -8.227 -5.219 10.607 1.00 95.56 78 ILE A C 1
ATOM 622 O O . ILE A 1 78 ? -9.446 -5.208 10.447 1.00 95.56 78 ILE A O 1
ATOM 626 N N . SER A 1 79 ? -7.397 -5.741 9.704 1.00 97.56 79 SER A N 1
ATOM 627 C CA . SER A 1 79 ? -7.813 -6.323 8.423 1.00 97.56 79 SER A CA 1
ATOM 628 C C . SER A 1 79 ? -8.705 -7.552 8.604 1.00 97.56 79 SER A C 1
ATOM 630 O O . SER A 1 79 ? -9.774 -7.652 8.000 1.00 97.56 79 SER A O 1
ATOM 632 N N . ILE A 1 80 ? -8.320 -8.478 9.488 1.00 96.00 80 ILE A N 1
ATOM 633 C CA . ILE A 1 80 ? -9.159 -9.634 9.822 1.00 96.00 80 ILE A CA 1
ATOM 634 C C . ILE A 1 80 ? -10.449 -9.154 10.494 1.00 96.00 80 ILE A C 1
ATOM 636 O O . ILE A 1 80 ? -11.540 -9.592 10.127 1.00 96.00 80 ILE A O 1
ATOM 640 N N . ALA A 1 81 ? -10.349 -8.252 11.468 1.00 94.25 81 ALA A N 1
ATOM 641 C CA . ALA A 1 81 ? -11.506 -7.823 12.232 1.00 94.25 81 ALA A CA 1
ATOM 642 C C . ALA A 1 81 ? -12.557 -7.116 11.369 1.00 94.25 81 ALA A C 1
ATOM 644 O O . ALA A 1 81 ? -13.751 -7.398 11.511 1.00 94.25 81 ALA A O 1
ATOM 645 N N . SER A 1 82 ? -12.129 -6.263 10.435 1.00 96.38 82 SER A N 1
ATOM 646 C CA . SER A 1 82 ? -13.032 -5.579 9.511 1.00 96.38 82 SER A CA 1
ATOM 647 C C . SER A 1 82 ? -13.688 -6.551 8.527 1.00 96.38 82 SER A C 1
ATOM 649 O O . SER A 1 82 ? -14.908 -6.521 8.364 1.00 96.38 82 SER A O 1
ATOM 651 N N . LEU A 1 83 ? -12.924 -7.479 7.935 1.00 96.31 83 LEU A N 1
ATOM 652 C CA . LEU A 1 83 ? -13.443 -8.457 6.971 1.00 96.31 83 LEU A CA 1
ATOM 653 C C . LEU A 1 83 ? -14.472 -9.416 7.576 1.00 96.31 83 LEU A C 1
ATOM 655 O O . LEU A 1 83 ? -15.352 -9.888 6.859 1.00 96.31 83 LEU A O 1
ATOM 659 N N . PHE A 1 84 ? -14.360 -9.725 8.870 1.00 94.25 84 PHE A N 1
ATOM 660 C CA . PHE A 1 84 ? -15.265 -10.637 9.575 1.00 94.25 84 PHE A CA 1
ATOM 661 C C . PHE A 1 84 ? -16.343 -9.927 10.409 1.00 94.25 84 PHE A C 1
ATOM 663 O O . PHE A 1 84 ? -17.100 -10.603 11.107 1.00 94.25 84 PHE A O 1
ATOM 670 N N . GLY A 1 85 ? -16.431 -8.593 10.340 1.00 93.50 85 GLY A N 1
ATOM 671 C CA . GLY A 1 85 ? -17.412 -7.796 11.084 1.00 93.50 85 GLY A CA 1
ATOM 672 C C . GLY A 1 85 ? -17.274 -7.896 12.603 1.00 93.50 85 GLY A C 1
ATOM 673 O O . GLY A 1 85 ? -18.275 -7.830 13.306 1.00 93.50 85 GLY A O 1
ATOM 674 N N . ILE A 1 86 ? -16.052 -8.089 13.102 1.00 93.12 86 ILE A N 1
ATOM 675 C CA . ILE A 1 86 ? -15.722 -8.200 14.534 1.00 93.12 86 ILE A CA 1
ATOM 676 C C . ILE A 1 86 ? -14.870 -7.020 15.034 1.00 93.12 86 ILE A C 1
ATOM 678 O O . ILE A 1 86 ? -14.272 -7.095 16.103 1.00 93.12 86 ILE A O 1
ATOM 682 N N . LEU A 1 87 ? -14.785 -5.943 14.251 1.00 91.00 87 LEU A N 1
ATOM 683 C CA . LEU A 1 87 ? -14.091 -4.705 14.604 1.00 91.00 87 LEU A CA 1
ATOM 684 C C . LEU A 1 87 ? -14.945 -3.888 15.591 1.00 91.00 87 LEU A C 1
ATOM 686 O O . LEU A 1 87 ? -15.840 -3.152 15.178 1.00 91.00 87 LEU A O 1
ATOM 690 N N . THR A 1 88 ? -14.696 -4.055 16.891 1.00 89.69 88 THR A N 1
ATOM 691 C CA . THR A 1 88 ? -15.391 -3.337 17.976 1.00 89.69 88 THR A CA 1
ATOM 692 C C . THR A 1 88 ? -14.716 -2.002 18.303 1.00 89.69 88 THR A C 1
ATOM 694 O O . THR A 1 88 ? -13.584 -1.755 17.886 1.00 89.69 88 THR A O 1
ATOM 697 N N . ASP A 1 89 ? -15.390 -1.127 19.055 1.00 88.31 89 ASP A N 1
ATOM 698 C CA . ASP A 1 89 ? -14.795 0.138 19.517 1.00 88.31 89 ASP A CA 1
ATOM 699 C C . ASP A 1 89 ? -13.589 -0.092 20.434 1.00 88.31 89 ASP A C 1
ATOM 701 O O . ASP A 1 89 ? -12.558 0.552 20.245 1.00 88.31 89 ASP A O 1
ATOM 705 N N . ASP A 1 90 ? -13.660 -1.091 21.315 1.00 84.25 90 ASP A N 1
ATOM 706 C CA . ASP A 1 90 ? -12.531 -1.506 22.155 1.00 84.25 90 ASP A CA 1
ATOM 707 C C . ASP A 1 90 ? -11.319 -1.936 21.316 1.00 84.25 90 ASP A C 1
ATOM 709 O O . ASP A 1 90 ? -10.187 -1.593 21.641 1.00 84.25 90 ASP A O 1
ATOM 713 N N . LEU A 1 91 ? -11.547 -2.633 20.194 1.00 84.69 91 LEU A N 1
ATOM 714 C CA . LEU A 1 91 ? -10.475 -3.067 19.293 1.00 84.69 91 LEU A CA 1
ATOM 715 C C . LEU A 1 91 ? -9.809 -1.892 18.563 1.00 84.69 91 LEU A C 1
ATOM 717 O O . LEU A 1 91 ? -8.653 -1.983 18.160 1.00 84.69 91 LEU A O 1
ATOM 721 N N . LYS A 1 92 ? -10.550 -0.802 18.347 1.00 87.62 92 LYS A N 1
ATOM 722 C CA . LYS A 1 92 ? -10.049 0.409 17.685 1.00 87.62 92 LYS A CA 1
ATOM 723 C C . LYS A 1 92 ? -9.333 1.349 18.656 1.00 87.62 92 LYS A C 1
ATOM 725 O O . LYS A 1 92 ? -8.574 2.209 18.203 1.00 87.62 92 LYS A O 1
ATOM 730 N N . ALA A 1 93 ? -9.586 1.222 19.958 1.00 86.88 93 ALA A N 1
ATOM 731 C CA . ALA A 1 93 ? -9.091 2.143 20.972 1.00 86.88 93 ALA A CA 1
ATOM 732 C C . ALA A 1 93 ? -7.557 2.262 20.927 1.00 86.88 93 ALA A C 1
ATOM 734 O O . ALA A 1 93 ? -6.835 1.272 21.006 1.00 86.88 93 ALA A O 1
ATOM 735 N N . GLY A 1 94 ? -7.050 3.488 20.756 1.00 87.12 94 GLY A N 1
ATOM 736 C CA . GLY A 1 94 ? -5.612 3.789 20.719 1.00 87.12 94 GLY A CA 1
ATOM 737 C C . GLY A 1 94 ? -4.851 3.319 19.469 1.00 87.12 94 GLY A C 1
ATOM 738 O O . GLY A 1 94 ? -3.668 3.641 19.335 1.00 87.12 94 GLY A O 1
ATOM 739 N N . VAL A 1 95 ? -5.501 2.608 18.537 1.00 93.12 95 VAL A N 1
ATOM 740 C CA . VAL A 1 95 ? -4.856 2.082 17.320 1.00 93.12 95 VAL A CA 1
ATOM 741 C C . VAL A 1 95 ? -4.454 3.207 16.372 1.00 93.12 95 VAL A C 1
ATOM 743 O O . VAL A 1 95 ? -3.335 3.212 15.861 1.00 93.12 95 VAL A O 1
ATOM 746 N N . VAL A 1 96 ? -5.348 4.174 16.147 1.00 95.94 96 VAL A N 1
ATOM 747 C CA . VAL A 1 96 ? -5.070 5.317 15.264 1.00 95.94 96 VAL A CA 1
ATOM 748 C C . VAL A 1 96 ? -3.887 6.125 15.800 1.00 95.94 96 VAL A C 1
ATOM 750 O O . VAL A 1 96 ? -2.942 6.373 15.056 1.00 95.94 96 VAL A O 1
ATOM 753 N N . ASP A 1 97 ? -3.875 6.444 17.096 1.00 95.44 97 ASP A N 1
ATOM 754 C CA . ASP A 1 97 ? -2.784 7.197 17.727 1.00 95.44 97 ASP A CA 1
ATOM 755 C C . ASP A 1 97 ? -1.439 6.469 17.630 1.00 95.44 97 ASP A C 1
ATOM 757 O O . ASP A 1 97 ? -0.428 7.084 17.274 1.00 95.44 97 ASP A O 1
ATOM 761 N N . TYR A 1 98 ? -1.428 5.152 17.873 1.00 94.75 98 TYR A N 1
ATOM 762 C CA . TYR A 1 98 ? -0.238 4.318 17.704 1.00 94.75 98 TYR A CA 1
ATOM 763 C C . TYR A 1 98 ? 0.285 4.366 16.268 1.00 94.75 98 TYR A C 1
ATOM 765 O O . TYR A 1 98 ? 1.456 4.681 16.041 1.00 94.75 98 TYR A O 1
ATOM 773 N N . VAL A 1 99 ? -0.579 4.112 15.283 1.00 97.06 99 VAL A N 1
ATOM 774 C CA . VAL A 1 99 ? -0.184 4.103 13.869 1.00 97.06 99 VAL A CA 1
ATOM 775 C C . VAL A 1 99 ? 0.328 5.479 13.437 1.00 97.06 99 VAL A C 1
ATOM 777 O O . VAL A 1 99 ? 1.377 5.567 12.800 1.00 97.06 99 VAL A O 1
ATOM 780 N N . LEU A 1 100 ? -0.345 6.563 13.835 1.00 97.94 100 LEU A N 1
ATOM 781 C CA . LEU A 1 100 ? 0.091 7.932 13.544 1.00 97.94 100 LEU A CA 1
ATOM 782 C C . LEU A 1 100 ? 1.432 8.278 14.205 1.00 97.94 100 LEU A C 1
ATOM 784 O O . LEU A 1 100 ? 2.203 9.057 13.645 1.00 97.94 100 LEU A O 1
ATOM 788 N N . SER A 1 101 ? 1.745 7.699 15.368 1.00 96.88 101 SER A N 1
ATOM 789 C CA . SER A 1 101 ? 3.049 7.876 16.022 1.00 96.88 101 SER A CA 1
ATOM 790 C C . SER A 1 101 ? 4.211 7.182 15.293 1.00 96.88 101 SER A C 1
ATOM 792 O O . SER A 1 101 ? 5.368 7.512 15.544 1.00 96.88 101 SER A O 1
ATOM 794 N N . CYS A 1 102 ? 3.916 6.277 14.352 1.00 97.94 102 CYS A N 1
ATOM 795 C CA . CYS A 1 102 ? 4.914 5.599 13.522 1.00 97.94 102 CYS A CA 1
ATOM 796 C C . CYS A 1 102 ? 5.308 6.397 12.264 1.00 97.94 102 CYS A C 1
ATOM 798 O O . CYS A 1 102 ? 6.195 5.954 11.529 1.00 97.94 102 CYS A O 1
ATOM 800 N N . GLN A 1 103 ? 4.674 7.547 11.986 1.00 98.56 103 GLN A N 1
ATOM 801 C CA . GLN A 1 103 ? 5.100 8.420 10.888 1.00 98.56 103 GLN A CA 1
ATOM 802 C C . GLN A 1 103 ? 6.488 9.001 11.199 1.00 98.56 103 GLN A C 1
ATOM 804 O O . GLN A 1 103 ? 6.727 9.525 12.287 1.00 98.56 103 GLN A O 1
ATOM 809 N N . THR A 1 104 ? 7.414 8.895 10.249 1.00 98.50 104 THR A N 1
ATOM 810 C CA . THR A 1 104 ? 8.818 9.279 10.435 1.00 98.50 104 THR A CA 1
ATOM 811 C C . THR A 1 104 ? 9.095 10.676 9.886 1.00 98.50 104 THR A C 1
ATOM 813 O O . THR A 1 104 ? 8.297 11.243 9.139 1.00 98.50 104 THR A O 1
ATOM 816 N N . TYR A 1 105 ? 10.277 11.215 10.199 1.00 97.94 105 TYR A N 1
ATOM 817 C CA . TYR A 1 105 ? 10.750 12.487 9.642 1.00 97.94 105 TYR A CA 1
ATOM 818 C C . TYR A 1 105 ? 10.886 12.468 8.108 1.00 97.94 105 TYR A C 1
ATOM 820 O O . TYR A 1 105 ? 10.896 13.523 7.483 1.00 97.94 105 TYR A O 1
ATOM 828 N N . GLU A 1 106 ? 11.014 11.285 7.495 1.00 98.12 106 GLU A N 1
ATOM 829 C CA . GLU A 1 106 ? 11.091 11.152 6.039 1.00 98.12 106 GLU A CA 1
ATOM 830 C C . GLU A 1 106 ? 9.718 11.323 5.370 1.00 98.12 106 GLU A C 1
ATOM 832 O O . GLU A 1 106 ? 9.666 11.479 4.154 1.00 98.12 106 GLU A O 1
ATOM 837 N N . GLY A 1 107 ? 8.624 11.253 6.141 1.00 98.19 107 GLY A N 1
ATOM 838 C CA . GLY A 1 107 ? 7.235 11.329 5.683 1.00 98.19 107 GLY A CA 1
ATOM 839 C C . GLY A 1 107 ? 6.512 9.980 5.610 1.00 98.19 107 GLY A C 1
ATOM 840 O O . GLY A 1 107 ? 5.297 9.933 5.803 1.00 98.19 107 GLY A O 1
ATOM 841 N N . GLY A 1 108 ? 7.240 8.881 5.374 1.00 98.31 108 GLY A N 1
ATOM 842 C CA . GLY A 1 108 ? 6.704 7.512 5.416 1.00 98.31 108 GLY A CA 1
ATOM 843 C C . GLY A 1 108 ? 6.444 7.002 6.841 1.00 98.31 108 GLY A C 1
ATOM 844 O O . GLY A 1 108 ? 6.529 7.760 7.802 1.00 98.31 108 GLY A O 1
ATOM 845 N N . PHE A 1 109 ? 6.160 5.703 6.994 1.00 98.69 109 PHE A N 1
ATOM 846 C CA . PHE A 1 109 ? 5.980 5.074 8.314 1.00 98.69 109 PHE A CA 1
ATOM 847 C C . PHE A 1 109 ? 7.022 3.989 8.585 1.00 98.69 109 PHE A C 1
ATOM 849 O O . PHE A 1 109 ? 7.395 3.228 7.683 1.00 98.69 109 PHE A O 1
ATOM 856 N N . GLY A 1 110 ? 7.466 3.923 9.838 1.00 98.06 110 GLY A N 1
ATOM 857 C CA . GLY A 1 110 ? 8.298 2.854 10.380 1.00 98.06 110 GLY A CA 1
ATOM 858 C C . GLY A 1 110 ? 7.476 1.726 11.007 1.00 98.06 110 GLY A C 1
ATOM 859 O O . GLY A 1 110 ? 6.252 1.808 11.088 1.00 98.06 110 GLY A O 1
ATOM 860 N N . GLY A 1 111 ? 8.161 0.657 11.428 1.00 93.25 111 GLY A N 1
ATOM 861 C CA . GLY A 1 111 ? 7.534 -0.475 12.126 1.00 93.25 111 GLY A CA 1
ATOM 862 C C . GLY A 1 111 ? 6.979 -0.067 13.488 1.00 93.25 111 GLY A C 1
ATOM 863 O O . GLY A 1 111 ? 5.871 -0.449 13.854 1.00 93.25 111 GLY A O 1
ATOM 864 N N . GLU A 1 112 ? 7.751 0.772 14.172 1.00 94.38 112 GLU A N 1
ATOM 865 C CA . GLU A 1 112 ? 7.469 1.373 15.468 1.00 94.38 112 GLU A CA 1
ATOM 866 C C . GLU A 1 112 ? 7.857 2.863 15.456 1.00 94.38 112 GLU A C 1
ATOM 868 O O . GLU A 1 112 ? 8.606 3.307 14.569 1.00 94.38 112 GLU A O 1
ATOM 873 N N . PRO A 1 113 ? 7.407 3.656 16.444 1.00 94.88 113 PRO A N 1
ATOM 874 C CA . PRO A 1 113 ? 7.826 5.046 16.583 1.00 94.88 113 PRO A CA 1
ATOM 875 C C . PRO A 1 113 ? 9.352 5.188 16.625 1.00 94.88 113 PRO A C 1
ATOM 877 O O . PRO A 1 113 ? 10.049 4.488 17.356 1.00 94.88 113 PRO A O 1
ATOM 880 N N . GLY A 1 114 ? 9.882 6.110 15.820 1.00 93.69 114 GLY A N 1
ATOM 881 C CA . GLY A 1 114 ? 11.322 6.364 15.715 1.00 93.69 114 GLY A CA 1
ATOM 882 C C . GLY A 1 114 ? 12.098 5.412 14.794 1.00 93.69 114 GLY A C 1
ATOM 883 O O . GLY A 1 114 ? 13.298 5.609 14.611 1.00 93.69 114 GLY A O 1
ATOM 884 N N . ASN A 1 115 ? 11.460 4.403 14.188 1.00 96.19 115 ASN A N 1
ATOM 885 C CA . ASN A 1 115 ? 12.098 3.582 13.152 1.00 96.19 115 ASN A CA 1
ATOM 886 C C . ASN A 1 115 ? 12.244 4.323 11.807 1.00 96.19 115 ASN A C 1
ATOM 888 O O . ASN A 1 115 ? 11.601 5.338 11.554 1.00 96.19 115 ASN A O 1
ATOM 892 N N . GLU A 1 116 ? 13.087 3.775 10.924 1.00 98.25 116 GLU A N 1
ATOM 893 C CA . GLU A 1 116 ? 13.233 4.190 9.519 1.00 98.25 116 GLU A CA 1
ATOM 894 C C . GLU A 1 116 ? 11.928 3.968 8.733 1.00 98.25 116 GLU A C 1
ATOM 896 O O . GLU A 1 116 ? 11.240 2.964 8.950 1.00 98.25 116 GLU A O 1
ATOM 901 N N . ALA A 1 117 ? 11.598 4.856 7.785 1.00 98.62 117 ALA A N 1
ATOM 902 C CA . ALA A 1 117 ? 10.415 4.659 6.952 1.00 98.62 117 ALA A CA 1
ATOM 903 C C . ALA A 1 117 ? 10.617 3.503 5.969 1.00 98.62 117 ALA A C 1
ATOM 905 O O . ALA A 1 117 ? 11.603 3.457 5.236 1.00 98.62 117 ALA A O 1
ATOM 906 N N . HIS A 1 118 ? 9.644 2.595 5.890 1.00 98.81 118 HIS A N 1
ATOM 907 C CA . HIS A 1 118 ? 9.748 1.373 5.096 1.00 98.81 118 HIS A CA 1
ATOM 908 C C . HIS A 1 118 ? 8.440 1.065 4.369 1.00 98.81 118 HIS A C 1
ATOM 910 O O . HIS A 1 118 ? 7.383 1.050 4.989 1.00 98.81 118 HIS A O 1
ATOM 916 N N . GLY A 1 119 ? 8.498 0.713 3.082 1.00 98.62 119 GLY A N 1
ATOM 917 C CA . GLY A 1 119 ? 7.317 0.462 2.241 1.00 98.62 119 GLY A CA 1
ATOM 918 C C . GLY A 1 119 ? 6.315 -0.527 2.832 1.00 98.62 119 GLY A C 1
ATOM 919 O O . GLY A 1 119 ? 5.123 -0.251 2.867 1.00 98.62 119 GLY A O 1
ATOM 920 N N . GLY A 1 120 ? 6.790 -1.652 3.373 1.00 98.56 120 GLY A N 1
ATOM 921 C CA . GLY A 1 120 ? 5.911 -2.632 4.025 1.00 98.56 120 GLY A CA 1
ATOM 922 C C . GLY A 1 120 ? 5.193 -2.085 5.268 1.00 98.56 120 GLY A C 1
ATOM 923 O O . GLY A 1 120 ? 4.011 -2.360 5.461 1.00 98.56 120 GLY A O 1
ATOM 924 N N . TYR A 1 121 ? 5.873 -1.276 6.088 1.00 98.62 121 TYR A N 1
ATOM 925 C CA . TYR A 1 121 ? 5.278 -0.682 7.289 1.00 98.62 121 TYR A CA 1
ATOM 926 C C . TYR A 1 121 ? 4.366 0.497 6.936 1.00 98.62 121 TYR A C 1
ATOM 928 O O . TYR A 1 121 ? 3.275 0.600 7.485 1.00 98.62 121 TYR A O 1
ATOM 936 N N . ALA A 1 122 ? 4.750 1.307 5.945 1.00 98.75 122 ALA A N 1
ATOM 937 C CA . ALA A 1 122 ? 3.910 2.341 5.348 1.00 98.75 122 ALA A CA 1
ATOM 938 C C . ALA A 1 122 ? 2.595 1.775 4.814 1.00 98.75 122 ALA A C 1
ATOM 940 O O . ALA A 1 122 ? 1.539 2.311 5.141 1.00 98.75 122 ALA A O 1
ATOM 941 N N . PHE A 1 123 ? 2.632 0.657 4.083 1.00 98.88 123 PHE A N 1
ATOM 942 C CA . PHE A 1 123 ? 1.415 -0.043 3.685 1.00 98.88 123 PHE A CA 1
ATOM 943 C C . PHE A 1 123 ? 0.566 -0.441 4.889 1.00 98.88 123 PHE A C 1
ATOM 945 O O . PHE A 1 123 ? -0.610 -0.098 4.935 1.00 98.88 123 PHE A O 1
ATOM 952 N N . CYS A 1 124 ? 1.149 -1.141 5.868 1.00 98.81 124 CYS A N 1
ATOM 953 C CA . CYS A 1 124 ? 0.403 -1.616 7.033 1.00 98.81 124 CYS A CA 1
ATOM 954 C C . CYS A 1 124 ? -0.248 -0.452 7.798 1.00 98.81 124 CYS A C 1
ATOM 956 O O . CYS A 1 124 ? -1.424 -0.526 8.149 1.00 98.81 124 CYS A O 1
ATOM 958 N N . ALA A 1 125 ? 0.481 0.648 7.992 1.00 98.69 125 ALA A N 1
ATOM 959 C CA . ALA A 1 125 ? -0.015 1.857 8.633 1.00 98.69 125 ALA A CA 1
ATOM 960 C C . ALA A 1 125 ? -1.167 2.500 7.844 1.00 98.69 125 ALA A C 1
ATOM 962 O O . ALA A 1 125 ? -2.268 2.660 8.369 1.00 98.69 125 ALA A O 1
ATOM 963 N N . VAL A 1 126 ? -0.955 2.818 6.564 1.00 98.81 126 VAL A N 1
ATOM 964 C CA . VAL A 1 126 ? -1.955 3.519 5.742 1.00 98.81 126 VAL A CA 1
ATOM 965 C C . VAL A 1 126 ? -3.177 2.643 5.467 1.00 98.81 126 VAL A C 1
ATOM 967 O O . VAL A 1 126 ? -4.295 3.143 5.520 1.00 98.81 126 VAL A O 1
ATOM 970 N N . ALA A 1 127 ? -3.008 1.337 5.239 1.00 98.81 127 ALA A N 1
ATOM 971 C CA . ALA A 1 127 ? -4.128 0.409 5.084 1.00 98.81 127 ALA A CA 1
ATOM 972 C C . ALA A 1 127 ? -4.934 0.272 6.384 1.00 98.81 127 ALA A C 1
ATOM 974 O O . ALA A 1 127 ? -6.161 0.229 6.332 1.00 98.81 127 ALA A O 1
ATOM 975 N N . THR A 1 128 ? -4.275 0.270 7.548 1.00 98.69 128 THR A N 1
ATOM 976 C CA . THR A 1 128 ? -4.968 0.313 8.846 1.00 98.69 128 THR A CA 1
ATOM 977 C C . THR A 1 128 ? -5.800 1.586 8.973 1.00 98.69 128 THR A C 1
ATOM 979 O O . THR A 1 128 ? -6.993 1.505 9.249 1.00 98.69 128 THR A O 1
ATOM 982 N N . LEU A 1 129 ? -5.210 2.755 8.705 1.00 98.75 129 LEU A N 1
ATOM 983 C CA . LEU A 1 129 ? -5.932 4.030 8.738 1.00 98.75 129 LEU A CA 1
ATOM 984 C C . LEU A 1 129 ? -7.077 4.066 7.719 1.00 98.75 129 LEU A C 1
ATOM 986 O O . LEU A 1 129 ? -8.136 4.598 8.023 1.00 98.75 129 LEU A O 1
ATOM 990 N N . TYR A 1 130 ? -6.900 3.469 6.539 1.00 98.62 130 TYR A N 1
ATOM 991 C CA . TYR A 1 130 ? -7.945 3.343 5.521 1.00 98.62 130 TYR A CA 1
ATOM 992 C C . TYR A 1 130 ? -9.132 2.522 6.019 1.00 98.62 130 TYR A C 1
ATOM 994 O O . TYR A 1 130 ? -10.272 2.961 5.910 1.00 98.62 130 TYR A O 1
ATOM 1002 N N . ILE A 1 131 ? -8.873 1.355 6.612 1.00 98.44 131 ILE A N 1
ATOM 1003 C CA . ILE A 1 131 ? -9.919 0.478 7.156 1.00 98.44 131 ILE A CA 1
ATOM 1004 C C . ILE A 1 131 ? -10.654 1.144 8.328 1.00 98.44 131 ILE A C 1
ATOM 1006 O O . ILE A 1 131 ? -11.846 0.913 8.512 1.00 98.44 131 ILE A O 1
ATOM 1010 N N . LEU A 1 132 ? -9.951 1.968 9.108 1.00 97.62 132 LEU A N 1
ATOM 1011 C CA . LEU A 1 132 ? -10.504 2.719 10.236 1.00 97.62 132 LEU A CA 1
ATOM 1012 C C . LEU A 1 132 ? -11.101 4.080 9.848 1.00 97.62 132 LEU A C 1
ATOM 1014 O O . LEU A 1 132 ? -11.473 4.834 10.743 1.00 97.62 132 LEU A O 1
ATOM 1018 N N . GLU A 1 133 ? -11.175 4.404 8.553 1.00 97.56 133 GLU A N 1
ATOM 1019 C CA . GLU A 1 133 ? -11.685 5.689 8.047 1.00 97.56 133 GLU A CA 1
ATOM 1020 C C . GLU A 1 133 ? -10.956 6.912 8.657 1.00 97.56 133 GLU A C 1
ATOM 1022 O O . GLU A 1 133 ? -11.539 7.965 8.897 1.00 97.56 133 GLU A O 1
ATOM 1027 N N . ALA A 1 134 ? -9.650 6.770 8.910 1.00 98.00 134 ALA A N 1
ATOM 1028 C CA . ALA A 1 134 ? -8.801 7.728 9.626 1.00 98.00 134 ALA A CA 1
ATOM 1029 C C . ALA A 1 134 ? -7.609 8.248 8.794 1.00 98.00 134 ALA A C 1
ATOM 1031 O O . ALA A 1 134 ? -6.672 8.836 9.334 1.00 98.00 134 ALA A O 1
ATOM 1032 N N . VAL A 1 135 ? -7.606 8.043 7.472 1.00 98.12 135 VAL A N 1
ATOM 1033 C CA . VAL A 1 135 ? -6.517 8.497 6.574 1.00 98.12 135 VAL A CA 1
ATOM 1034 C C . VAL A 1 135 ? -6.357 10.021 6.589 1.00 98.12 135 VAL A C 1
ATOM 1036 O O . VAL A 1 135 ? -5.243 10.534 6.499 1.00 98.12 135 VAL A O 1
ATOM 1039 N N . ASN A 1 136 ? -7.453 10.758 6.762 1.00 97.12 136 ASN A N 1
ATOM 1040 C CA . ASN A 1 136 ? -7.452 12.214 6.910 1.00 97.12 136 ASN A CA 1
ATOM 1041 C C . ASN A 1 136 ? -6.719 12.712 8.172 1.00 97.12 136 ASN A C 1
ATOM 1043 O O . ASN A 1 136 ? -6.427 13.902 8.263 1.00 97.12 136 ASN A O 1
ATOM 1047 N N . GLN A 1 137 ? -6.393 11.826 9.119 1.00 97.75 137 GLN A N 1
ATOM 1048 C CA . GLN A 1 137 ? -5.665 12.155 10.349 1.00 97.75 137 GLN A CA 1
ATOM 1049 C C . GLN A 1 137 ? -4.136 12.036 10.208 1.00 97.75 137 GLN A C 1
ATOM 1051 O O . GLN A 1 137 ? -3.413 12.316 11.165 1.00 97.75 137 GLN A O 1
ATOM 1056 N N . ILE A 1 138 ? -3.617 11.630 9.039 1.00 98.12 138 ILE A N 1
ATOM 1057 C CA . ILE A 1 138 ? -2.169 11.599 8.773 1.00 98.12 138 ILE A CA 1
ATOM 1058 C C . ILE A 1 138 ? -1.582 12.999 9.000 1.00 98.12 138 ILE A C 1
ATOM 1060 O O . ILE A 1 138 ? -1.984 13.964 8.346 1.00 98.12 138 ILE A O 1
ATOM 1064 N N . ARG A 1 139 ? -0.616 13.097 9.926 1.00 92.88 139 ARG A N 1
ATOM 1065 C CA . ARG A 1 139 ? -0.097 14.374 10.446 1.00 92.88 139 ARG A CA 1
ATOM 1066 C C . ARG A 1 139 ? 0.560 15.209 9.353 1.00 92.88 139 ARG A C 1
ATOM 1068 O O . ARG A 1 139 ? 0.261 16.393 9.224 1.00 92.88 139 ARG A O 1
ATOM 1075 N N . ASP A 1 140 ? 1.419 14.580 8.553 1.00 97.44 140 ASP A N 1
ATOM 1076 C CA . ASP A 1 140 ? 2.097 15.227 7.430 1.00 97.44 140 ASP A CA 1
ATOM 1077 C C . ASP A 1 140 ? 1.851 14.460 6.123 1.00 97.44 140 ASP A C 1
ATOM 1079 O O . ASP A 1 140 ? 2.667 13.654 5.670 1.00 97.44 140 ASP A O 1
ATOM 1083 N N . LEU A 1 141 ? 0.669 14.670 5.534 1.00 97.12 141 LEU A N 1
ATOM 1084 C CA . LEU A 1 141 ? 0.327 14.102 4.229 1.00 97.12 141 LEU A CA 1
ATOM 1085 C C . LEU A 1 141 ? 1.278 14.582 3.109 1.00 97.12 141 LEU A C 1
ATOM 1087 O O . LEU A 1 141 ? 1.730 13.723 2.354 1.00 97.12 141 LEU A O 1
ATOM 1091 N N . PRO A 1 142 ? 1.638 15.881 2.981 1.00 97.12 142 PRO A N 1
ATOM 1092 C CA . PRO A 1 142 ? 2.635 16.319 1.999 1.00 97.12 142 PRO A CA 1
ATOM 1093 C C . PRO A 1 142 ? 3.956 15.544 2.067 1.00 97.12 142 PRO A C 1
ATOM 1095 O O . PRO A 1 142 ? 4.446 15.094 1.030 1.00 97.12 142 PRO A O 1
ATOM 1098 N N . ALA A 1 143 ? 4.514 15.342 3.266 1.00 98.19 143 ALA A N 1
ATOM 1099 C CA . ALA A 1 143 ? 5.748 14.580 3.430 1.00 98.19 143 ALA A CA 1
ATOM 1100 C C . ALA A 1 143 ? 5.567 13.110 3.029 1.00 98.19 143 ALA A C 1
ATOM 1102 O O . ALA A 1 143 ? 6.449 12.551 2.379 1.00 98.19 143 ALA A O 1
ATOM 1103 N N . LEU A 1 144 ? 4.423 12.490 3.342 1.00 98.31 144 LEU A N 1
ATOM 1104 C CA . LEU A 1 144 ? 4.116 11.123 2.903 1.00 98.31 144 LEU A CA 1
ATOM 1105 C C . LEU A 1 144 ? 4.065 11.005 1.373 1.00 98.31 144 LEU A C 1
ATOM 1107 O O . LEU A 1 144 ? 4.648 10.076 0.813 1.00 98.31 144 LEU A O 1
ATOM 1111 N N . LEU A 1 145 ? 3.401 11.944 0.693 1.00 97.25 145 LEU A N 1
ATOM 1112 C CA . LEU A 1 145 ? 3.326 11.964 -0.772 1.00 97.25 145 LEU A CA 1
ATOM 1113 C C . LEU A 1 145 ? 4.711 12.174 -1.393 1.00 97.25 145 LEU A C 1
ATOM 1115 O O . LEU A 1 145 ? 5.098 11.446 -2.308 1.00 97.25 145 LEU A O 1
ATOM 1119 N N . HIS A 1 146 ? 5.490 13.113 -0.848 1.00 97.12 146 HIS A N 1
ATOM 1120 C CA . HIS A 1 146 ? 6.867 13.347 -1.270 1.00 97.12 146 HIS A CA 1
ATOM 1121 C C . HIS A 1 146 ? 7.735 12.095 -1.080 1.00 97.12 146 HIS A C 1
ATOM 1123 O O . HIS A 1 146 ? 8.449 11.688 -1.998 1.00 97.12 146 HIS A O 1
ATOM 1129 N N . TRP A 1 147 ? 7.657 11.452 0.088 1.00 98.19 147 TRP A N 1
ATOM 1130 C CA . TRP A 1 147 ? 8.370 10.212 0.375 1.00 98.19 147 TRP A CA 1
ATOM 1131 C C . TRP A 1 147 ? 8.034 9.138 -0.654 1.00 98.19 147 TRP A C 1
ATOM 1133 O O . TRP A 1 147 ? 8.948 8.589 -1.264 1.00 98.19 147 TRP A O 1
ATOM 1143 N N . LEU A 1 148 ? 6.739 8.897 -0.883 1.00 97.06 148 LEU A N 1
ATOM 1144 C CA . LEU A 1 148 ? 6.209 7.877 -1.785 1.00 97.06 148 LEU A CA 1
ATOM 1145 C C . LEU A 1 148 ? 6.661 8.079 -3.235 1.00 97.06 148 LEU A C 1
ATOM 1147 O O . LEU A 1 148 ? 7.138 7.131 -3.861 1.00 97.06 148 LEU A O 1
ATOM 1151 N N . ALA A 1 149 ? 6.578 9.310 -3.748 1.00 95.50 149 ALA A N 1
ATOM 1152 C CA . ALA A 1 149 ? 7.052 9.646 -5.090 1.00 95.50 149 ALA A CA 1
ATOM 1153 C C . ALA A 1 149 ? 8.548 9.324 -5.255 1.00 95.50 149 ALA A C 1
ATOM 1155 O O . ALA A 1 149 ? 8.965 8.764 -6.265 1.00 95.50 149 ALA A O 1
ATOM 1156 N N . ASN A 1 150 ? 9.347 9.565 -4.211 1.00 97.31 150 ASN A N 1
ATOM 1157 C CA . ASN A 1 150 ? 10.778 9.257 -4.181 1.00 97.31 150 ASN A CA 1
ATOM 1158 C C . ASN A 1 150 ? 11.094 7.770 -3.915 1.00 97.31 150 ASN A C 1
ATOM 1160 O O . ASN A 1 150 ? 12.255 7.409 -3.678 1.00 97.31 150 ASN A O 1
ATOM 1164 N N . ARG A 1 151 ? 10.092 6.879 -3.874 1.00 98.19 151 ARG A N 1
ATOM 1165 C CA . ARG A 1 151 ? 10.291 5.418 -3.804 1.00 98.19 151 ARG A CA 1
ATOM 1166 C C . ARG A 1 151 ? 10.225 4.746 -5.164 1.00 98.19 151 ARG A C 1
ATOM 1168 O O . ARG A 1 151 ? 10.752 3.639 -5.273 1.00 98.19 151 ARG A O 1
ATOM 1175 N N . GLN A 1 152 ? 9.618 5.376 -6.168 1.00 98.38 152 GLN A N 1
ATOM 1176 C CA . GLN A 1 152 ? 9.648 4.850 -7.526 1.00 98.38 152 GLN A CA 1
ATOM 1177 C C . GLN A 1 152 ? 10.982 5.211 -8.179 1.00 98.38 152 GLN A C 1
ATOM 1179 O O . GLN A 1 152 ? 11.376 6.374 -8.223 1.00 98.38 152 GLN A O 1
ATOM 1184 N N . MET A 1 153 ? 11.697 4.202 -8.661 1.00 98.31 153 MET A N 1
ATOM 1185 C CA . MET A 1 153 ? 13.043 4.366 -9.188 1.00 98.31 153 MET A CA 1
ATOM 1186 C C . MET A 1 153 ? 12.989 4.960 -10.600 1.00 98.31 153 MET A C 1
ATOM 1188 O O . MET A 1 153 ? 12.319 4.388 -11.463 1.00 98.31 153 MET A O 1
ATOM 1192 N N . PRO A 1 154 ? 13.694 6.073 -10.880 1.00 96.69 154 PRO A N 1
ATOM 1193 C CA . PRO A 1 154 ? 13.574 6.774 -12.158 1.00 96.69 154 PRO A CA 1
ATOM 1194 C C . PRO A 1 154 ? 14.125 5.969 -13.342 1.00 96.69 154 PRO A C 1
ATOM 1196 O O . PRO A 1 154 ? 13.641 6.127 -14.460 1.00 96.69 154 PRO A O 1
ATOM 1199 N N . PHE A 1 155 ? 15.121 5.108 -13.110 1.00 97.56 155 PHE A N 1
ATOM 1200 C CA . PHE A 1 155 ? 15.713 4.275 -14.155 1.00 97.56 155 PHE A CA 1
ATOM 1201 C C . PHE A 1 155 ? 14.992 2.929 -14.282 1.00 97.56 155 PHE A C 1
ATOM 1203 O O . PHE A 1 155 ? 14.540 2.565 -15.364 1.00 97.56 155 PHE A O 1
ATOM 1210 N N . GLU A 1 156 ? 14.847 2.197 -13.178 1.00 98.38 156 GLU A N 1
ATOM 1211 C CA . GLU A 1 156 ? 14.279 0.849 -13.187 1.00 98.38 156 GLU A CA 1
ATOM 1212 C C . GLU A 1 156 ? 12.751 0.830 -13.330 1.00 98.38 156 GLU A C 1
ATOM 1214 O O . GLU A 1 156 ? 12.202 -0.169 -13.782 1.00 98.38 156 GLU A O 1
ATOM 1219 N N . GLY A 1 157 ? 12.045 1.890 -12.920 1.00 98.06 157 GLY A N 1
ATOM 1220 C CA . GLY A 1 157 ? 10.579 1.989 -12.946 1.00 98.06 157 GLY A CA 1
ATOM 1221 C C . GLY A 1 157 ? 9.852 1.272 -11.799 1.00 98.06 157 GLY A C 1
ATOM 1222 O O . GLY A 1 157 ? 8.717 1.632 -11.476 1.00 98.06 157 GLY A O 1
ATOM 1223 N N . GLY A 1 158 ? 10.503 0.290 -11.165 1.00 98.50 158 GLY A N 1
ATOM 1224 C CA . GLY A 1 158 ? 10.035 -0.381 -9.949 1.00 98.50 158 GLY A CA 1
ATOM 1225 C C . GLY A 1 158 ? 10.202 0.465 -8.686 1.00 98.50 158 GLY A C 1
ATOM 1226 O O . GLY A 1 158 ? 10.652 1.606 -8.740 1.00 98.50 158 GLY A O 1
ATOM 1227 N N . TYR A 1 159 ? 9.875 -0.106 -7.526 1.00 98.81 159 TYR A N 1
ATOM 1228 C CA . TYR A 1 159 ? 9.981 0.585 -6.239 1.00 98.81 159 TYR A CA 1
ATOM 1229 C C . TYR A 1 159 ? 11.130 0.065 -5.370 1.00 98.81 159 TYR A C 1
ATOM 1231 O O . TYR A 1 159 ? 11.394 -1.136 -5.323 1.00 98.81 159 TYR A O 1
ATOM 1239 N N . GLN A 1 160 ? 11.764 0.967 -4.621 1.00 98.69 160 GLN A N 1
ATOM 1240 C CA . GLN A 1 160 ? 12.596 0.618 -3.467 1.00 98.69 160 GLN A CA 1
ATOM 1241 C C . GLN A 1 160 ? 11.781 0.693 -2.166 1.00 98.69 160 GLN A C 1
ATOM 1243 O O . GLN A 1 160 ? 10.886 1.527 -1.996 1.00 98.69 160 GLN A O 1
ATOM 1248 N N . GLY A 1 161 ? 12.118 -0.164 -1.203 1.00 98.19 161 GLY A N 1
ATOM 1249 C CA . GLY A 1 161 ? 11.431 -0.193 0.090 1.00 98.19 161 GLY A CA 1
ATOM 1250 C C . GLY A 1 161 ? 11.787 0.950 1.031 1.00 98.19 161 GLY A C 1
ATOM 1251 O O . GLY A 1 161 ? 10.980 1.310 1.882 1.00 98.19 161 GLY A O 1
ATOM 1252 N N . ARG A 1 162 ? 12.992 1.503 0.893 1.00 98.62 162 ARG A N 1
ATOM 1253 C CA . ARG A 1 162 ? 13.567 2.533 1.765 1.00 98.62 162 ARG A CA 1
ATOM 1254 C C . ARG A 1 162 ? 14.507 3.424 0.970 1.00 98.62 162 ARG A C 1
ATOM 1256 O O . ARG A 1 162 ? 14.979 3.016 -0.093 1.00 98.62 162 ARG A O 1
ATOM 1263 N N . THR A 1 163 ? 14.801 4.602 1.507 1.00 98.44 163 THR A N 1
ATOM 1264 C CA . THR A 1 163 ? 15.771 5.536 0.930 1.00 98.44 163 THR A CA 1
ATOM 1265 C C . THR A 1 163 ? 17.137 4.856 0.750 1.00 98.44 163 THR A C 1
ATOM 1267 O O . THR A 1 163 ? 17.612 4.154 1.640 1.00 98.44 163 THR A O 1
ATOM 1270 N N . ASN A 1 164 ? 17.780 5.056 -0.407 1.00 98.31 164 ASN A N 1
ATOM 1271 C CA . ASN A 1 164 ? 19.103 4.499 -0.742 1.00 98.31 164 ASN A CA 1
ATOM 1272 C C . ASN A 1 164 ? 19.202 2.958 -0.705 1.00 98.31 164 ASN A C 1
ATOM 1274 O O . ASN A 1 164 ? 20.279 2.401 -0.469 1.00 98.31 164 ASN A O 1
ATOM 1278 N N . LYS A 1 165 ? 18.099 2.241 -0.941 1.00 98.56 165 LYS A N 1
ATOM 1279 C CA . LYS A 1 165 ? 18.107 0.779 -1.109 1.00 98.56 165 LYS A CA 1
ATOM 1280 C C . LYS A 1 165 ? 17.842 0.408 -2.563 1.00 98.56 165 LYS A C 1
ATOM 1282 O O . LYS A 1 165 ? 17.506 1.237 -3.389 1.00 98.56 165 LYS A O 1
ATOM 1287 N N . LEU A 1 166 ? 18.046 -0.859 -2.898 1.00 98.56 166 LEU A N 1
ATOM 1288 C CA . LEU A 1 166 ? 17.788 -1.328 -4.254 1.00 98.56 166 LEU A CA 1
ATOM 1289 C C . LEU A 1 166 ? 16.283 -1.457 -4.509 1.00 98.56 166 LEU A C 1
ATOM 1291 O O . LEU A 1 166 ? 15.504 -1.692 -3.581 1.00 98.56 166 LEU A O 1
ATOM 1295 N N . VAL A 1 167 ? 15.919 -1.379 -5.787 1.00 98.62 167 VAL A N 1
ATOM 1296 C CA . VAL A 1 167 ? 14.601 -1.777 -6.286 1.00 98.62 167 VAL A CA 1
ATOM 1297 C C . VAL A 1 167 ? 14.302 -3.240 -5.935 1.00 98.62 167 VAL A C 1
ATOM 1299 O O . VAL A 1 167 ? 15.219 -4.068 -5.917 1.00 98.62 167 VAL A O 1
ATOM 1302 N N . ASP A 1 168 ? 13.040 -3.563 -5.667 1.00 98.81 168 ASP A N 1
ATOM 1303 C CA . ASP A 1 168 ? 12.575 -4.936 -5.444 1.00 98.81 168 ASP A CA 1
ATOM 1304 C C . ASP A 1 168 ? 11.103 -5.092 -5.865 1.00 98.81 168 ASP A C 1
ATOM 1306 O O . ASP A 1 168 ? 10.237 -4.283 -5.515 1.00 98.81 168 ASP A O 1
ATOM 1310 N N . GLY A 1 169 ? 10.830 -6.153 -6.630 1.00 98.69 169 GLY A N 1
ATOM 1311 C CA . GLY A 1 169 ? 9.521 -6.524 -7.157 1.00 98.69 169 GLY A CA 1
ATOM 1312 C C . GLY A 1 169 ? 8.390 -6.535 -6.135 1.00 98.69 169 GLY A C 1
ATOM 1313 O O . GLY A 1 169 ? 7.284 -6.107 -6.471 1.00 98.69 169 GLY A O 1
ATOM 1314 N N . CYS A 1 170 ? 8.625 -6.936 -4.883 1.00 98.81 170 CYS A N 1
ATOM 1315 C CA . CYS A 1 170 ? 7.548 -6.992 -3.893 1.00 98.81 170 CYS A CA 1
ATOM 1316 C C . CYS A 1 170 ? 7.019 -5.602 -3.502 1.00 98.81 170 CYS A C 1
ATOM 1318 O O . CYS A 1 170 ? 5.835 -5.461 -3.180 1.00 98.81 170 CYS A O 1
ATOM 1320 N N . TYR A 1 171 ? 7.842 -4.550 -3.598 1.00 98.88 171 TYR A N 1
ATOM 1321 C CA . TYR A 1 171 ? 7.389 -3.180 -3.335 1.00 98.88 171 TYR A CA 1
ATOM 1322 C C . TYR A 1 171 ? 6.468 -2.632 -4.419 1.00 98.88 171 TYR A C 1
ATOM 1324 O O . TYR A 1 171 ? 5.812 -1.619 -4.180 1.00 98.88 171 TYR A O 1
ATOM 1332 N N . SER A 1 172 ? 6.328 -3.330 -5.550 1.00 98.81 172 SER A N 1
ATOM 1333 C CA . SER A 1 172 ? 5.296 -3.022 -6.541 1.00 98.81 172 SER A CA 1
ATOM 1334 C C . SER A 1 172 ? 3.902 -2.979 -5.918 1.00 98.81 172 SER A C 1
ATOM 1336 O O . SER A 1 172 ? 3.089 -2.156 -6.319 1.00 98.81 172 SER A O 1
ATOM 1338 N N . PHE A 1 173 ? 3.631 -3.818 -4.913 1.00 98.88 173 PHE A N 1
ATOM 1339 C CA . PHE A 1 173 ? 2.402 -3.724 -4.131 1.00 98.88 173 PHE A CA 1
ATOM 1340 C C . PHE A 1 173 ? 2.567 -2.858 -2.881 1.00 98.88 173 PHE A C 1
ATOM 1342 O O . PHE A 1 173 ? 1.782 -1.936 -2.686 1.00 98.88 173 PHE A O 1
ATOM 1349 N N . TRP A 1 174 ? 3.585 -3.112 -2.047 1.00 98.81 174 TRP A N 1
ATOM 1350 C CA . TRP A 1 174 ? 3.713 -2.416 -0.758 1.00 98.81 174 TRP A CA 1
ATOM 1351 C C . TRP A 1 174 ? 3.797 -0.889 -0.899 1.00 98.81 174 TRP A C 1
ATOM 1353 O O . TRP A 1 174 ? 3.214 -0.174 -0.096 1.00 98.81 174 TRP A O 1
ATOM 1363 N N . GLN A 1 175 ? 4.481 -0.382 -1.927 1.00 98.56 175 GLN A N 1
ATOM 1364 C CA . GLN A 1 175 ? 4.476 1.048 -2.247 1.00 98.56 175 GLN A CA 1
ATOM 1365 C C . GLN A 1 175 ? 3.350 1.392 -3.227 1.00 98.56 175 GLN A C 1
ATOM 1367 O O . GLN A 1 175 ? 2.631 2.364 -3.023 1.00 98.56 175 GLN A O 1
ATOM 1372 N N . GLY A 1 176 ? 3.159 0.583 -4.275 1.00 98.06 176 GLY A N 1
ATOM 1373 C CA . GLY A 1 176 ? 2.219 0.893 -5.359 1.00 98.06 176 GLY A CA 1
ATOM 1374 C C . GLY A 1 176 ? 0.736 0.904 -4.966 1.00 98.06 176 GLY A C 1
ATOM 1375 O O . GLY A 1 176 ? -0.067 1.500 -5.678 1.00 98.06 176 GLY A O 1
ATOM 1376 N N . ALA A 1 177 ? 0.352 0.290 -3.842 1.00 98.44 177 ALA A N 1
ATOM 1377 C CA . ALA A 1 177 ? -1.016 0.345 -3.323 1.00 98.44 177 ALA A CA 1
ATOM 1378 C C . ALA A 1 177 ? -1.320 1.639 -2.543 1.00 98.44 177 ALA A C 1
ATOM 1380 O O . ALA A 1 177 ? -2.484 2.026 -2.439 1.00 98.44 177 ALA A O 1
ATOM 1381 N N . LEU A 1 178 ? -0.298 2.322 -2.010 1.00 98.56 178 LEU A N 1
ATOM 1382 C CA . LEU A 1 178 ? -0.468 3.530 -1.194 1.00 98.56 178 LEU A CA 1
ATOM 1383 C C . LEU A 1 178 ? -1.189 4.669 -1.937 1.00 98.56 178 LEU A C 1
ATOM 1385 O O . LEU A 1 178 ? -2.112 5.235 -1.351 1.00 98.56 178 LEU A O 1
ATOM 1389 N N . PRO A 1 179 ? -0.875 4.986 -3.211 1.00 97.75 179 PRO A N 1
ATOM 1390 C CA . PRO A 1 179 ? -1.603 6.011 -3.954 1.00 97.75 179 PRO A CA 1
ATOM 1391 C C . PRO A 1 179 ? -3.108 5.735 -4.049 1.00 97.75 179 PRO A C 1
ATOM 1393 O O . PRO A 1 179 ? -3.900 6.658 -3.900 1.00 97.75 179 PRO A O 1
ATOM 1396 N N . ALA A 1 180 ? -3.517 4.473 -4.228 1.00 97.56 180 ALA A N 1
ATOM 1397 C CA . ALA A 1 180 ? -4.931 4.099 -4.272 1.00 97.56 180 ALA A CA 1
ATOM 1398 C C . ALA A 1 180 ? -5.627 4.291 -2.915 1.00 97.56 180 ALA A C 1
ATOM 1400 O O . ALA A 1 180 ? -6.772 4.731 -2.871 1.00 97.56 180 ALA A O 1
ATOM 1401 N N . LEU A 1 181 ? -4.939 3.994 -1.806 1.00 98.50 181 LEU A N 1
ATOM 1402 C CA . LEU A 1 181 ? -5.466 4.200 -0.448 1.00 98.50 181 LEU A CA 1
ATOM 1403 C C . LEU A 1 181 ? -5.573 5.685 -0.072 1.00 98.50 181 LEU A C 1
ATOM 1405 O O . LEU A 1 181 ? -6.432 6.059 0.720 1.00 98.50 181 LEU A O 1
ATOM 1409 N N . LEU A 1 182 ? -4.702 6.523 -0.635 1.00 98.00 182 LEU A N 1
ATOM 1410 C CA . LEU A 1 182 ? -4.647 7.963 -0.374 1.00 98.00 182 LEU A CA 1
ATOM 1411 C C . LEU A 1 182 ? -5.477 8.790 -1.369 1.00 98.00 182 LEU A C 1
ATOM 1413 O O . LEU A 1 182 ? -5.663 9.984 -1.148 1.00 98.00 182 LEU A O 1
ATOM 1417 N N . ALA A 1 183 ? -5.978 8.188 -2.451 1.00 96.12 183 ALA A N 1
ATOM 1418 C CA . ALA A 1 183 ? -6.594 8.907 -3.567 1.00 96.12 183 ALA A CA 1
ATOM 1419 C C . ALA A 1 183 ? -7.724 9.851 -3.128 1.00 96.12 183 ALA A C 1
ATOM 1421 O O . ALA A 1 183 ? -7.794 10.986 -3.593 1.00 96.12 183 ALA A O 1
ATOM 1422 N N . ASP A 1 184 ? -8.579 9.411 -2.201 1.00 95.25 184 ASP A N 1
ATOM 1423 C CA . ASP A 1 184 ? -9.692 10.226 -1.709 1.00 95.25 184 ASP A CA 1
ATOM 1424 C C . ASP A 1 184 ? -9.241 11.450 -0.922 1.00 95.25 184 ASP A C 1
ATOM 1426 O O . ASP A 1 184 ? -9.661 12.559 -1.246 1.00 95.25 184 ASP A O 1
ATOM 1430 N N . VAL A 1 185 ? -8.337 11.273 0.046 1.00 96.56 185 VAL A N 1
ATOM 1431 C CA . VAL A 1 185 ? -7.842 12.397 0.854 1.00 96.56 185 VAL A CA 1
ATOM 1432 C C . VAL A 1 185 ? -7.020 13.379 0.015 1.00 96.56 185 VAL A C 1
ATOM 1434 O O . VAL A 1 185 ? -7.065 14.585 0.246 1.00 96.56 185 VAL A O 1
ATOM 1437 N N . VAL A 1 186 ? -6.275 12.884 -0.980 1.00 96.06 186 VAL A N 1
ATOM 1438 C CA . VAL A 1 186 ? -5.477 13.727 -1.881 1.00 96.06 186 VAL A CA 1
ATOM 1439 C C . VAL A 1 186 ? -6.397 14.581 -2.742 1.00 96.06 186 VAL A C 1
ATOM 1441 O O . VAL A 1 186 ? -6.212 15.793 -2.817 1.00 96.06 186 VAL A O 1
ATOM 1444 N N . ARG A 1 187 ? -7.418 13.968 -3.338 1.00 94.19 187 ARG A N 1
ATOM 1445 C CA . ARG A 1 187 ? -8.405 14.652 -4.173 1.00 94.19 187 ARG A CA 1
ATOM 1446 C C . ARG A 1 187 ? -9.221 15.671 -3.385 1.00 94.19 187 ARG A C 1
ATOM 1448 O O . ARG A 1 187 ? -9.408 16.788 -3.851 1.00 94.19 187 ARG A O 1
ATOM 1455 N N . GLU A 1 188 ? -9.657 15.321 -2.177 1.00 94.62 188 GLU A N 1
ATOM 1456 C CA . GLU A 1 188 ? -10.377 16.243 -1.292 1.00 94.62 188 GLU A CA 1
ATOM 1457 C C . GLU A 1 188 ? -9.518 17.459 -0.914 1.00 94.62 188 GLU A C 1
ATOM 1459 O O . GLU A 1 188 ? -10.005 18.587 -0.908 1.00 94.62 188 GLU A O 1
ATOM 1464 N N . ARG A 1 189 ? -8.227 17.246 -0.626 1.00 95.19 189 ARG A N 1
ATOM 1465 C CA . ARG A 1 189 ? -7.332 18.307 -0.150 1.00 95.19 189 ARG A CA 1
ATOM 1466 C C . ARG A 1 189 ? -6.744 19.178 -1.260 1.00 95.19 189 ARG A C 1
ATOM 1468 O O . ARG A 1 189 ? -6.479 20.354 -1.015 1.00 95.19 189 ARG A O 1
ATOM 1475 N N . TYR A 1 190 ? -6.484 18.609 -2.434 1.00 95.06 190 TYR A N 1
ATOM 1476 C CA . TYR A 1 190 ? -5.715 19.263 -3.499 1.00 95.06 190 TYR A CA 1
ATOM 1477 C C . TYR A 1 190 ? -6.447 19.350 -4.848 1.00 95.06 190 TYR A C 1
ATOM 1479 O O . TYR A 1 190 ? -5.943 20.004 -5.757 1.00 95.06 190 TYR A O 1
ATOM 1487 N N . GLY A 1 191 ? -7.628 18.740 -4.978 1.00 93.06 191 GLY A N 1
ATOM 1488 C CA . 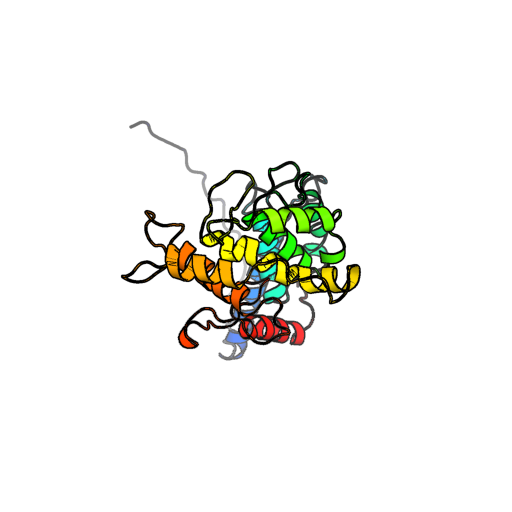GLY A 1 191 ? -8.424 18.726 -6.205 1.00 93.06 191 GLY A CA 1
ATOM 1489 C C . GLY A 1 191 ? -8.094 17.574 -7.161 1.00 93.06 191 GLY A C 1
ATOM 1490 O O . GLY A 1 191 ? -7.133 16.828 -6.977 1.00 93.06 191 GLY A O 1
ATOM 1491 N N . ASP A 1 192 ? -8.917 17.443 -8.205 1.00 87.50 192 ASP A N 1
ATOM 1492 C CA . ASP A 1 192 ? -8.847 16.369 -9.212 1.00 87.50 192 ASP A CA 1
ATOM 1493 C C . ASP A 1 192 ? -7.656 16.489 -10.180 1.00 87.50 192 ASP A C 1
ATOM 1495 O O . ASP A 1 192 ? -7.332 15.541 -10.890 1.00 87.50 192 ASP A O 1
ATOM 1499 N N . GLU A 1 193 ? -6.995 17.648 -10.224 1.00 86.44 193 GLU A N 1
ATOM 1500 C CA . GLU A 1 193 ? -5.855 17.894 -11.118 1.00 86.44 193 GLU A CA 1
ATOM 1501 C C . GLU A 1 193 ? -4.560 17.228 -10.630 1.00 86.44 193 GLU A C 1
ATOM 1503 O O . GLU A 1 193 ? -3.600 17.104 -11.395 1.00 86.44 193 GLU A O 1
ATOM 1508 N N . VAL A 1 194 ? -4.509 16.789 -9.365 1.00 84.19 194 VAL A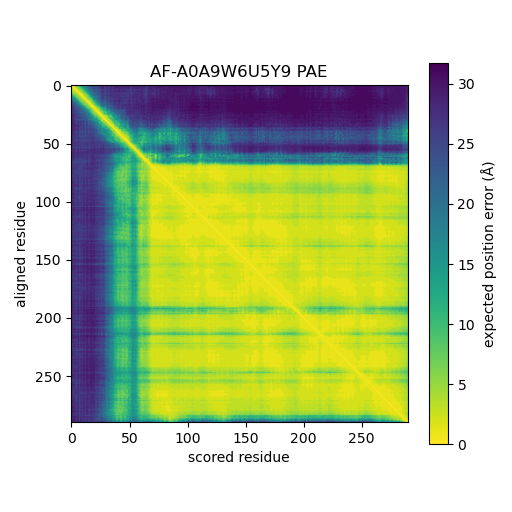 N 1
ATOM 1509 C CA . VAL A 1 194 ? -3.326 16.114 -8.827 1.00 84.19 194 VAL A CA 1
ATOM 1510 C C . VAL A 1 194 ? -3.183 14.737 -9.475 1.00 84.19 194 VAL A C 1
ATOM 1512 O O . VAL A 1 194 ? -4.070 13.894 -9.328 1.00 84.19 194 VAL A O 1
ATOM 1515 N N . PRO A 1 195 ? -2.058 14.462 -10.162 1.00 83.25 195 PRO A N 1
ATOM 1516 C CA . PRO A 1 195 ? -1.874 13.190 -10.837 1.00 83.25 195 PRO A CA 1
ATOM 1517 C C . PRO A 1 195 ? -1.818 12.041 -9.831 1.00 83.25 195 PRO A C 1
ATOM 1519 O O . PRO A 1 195 ? -1.373 12.195 -8.688 1.00 83.25 195 PRO A O 1
ATOM 1522 N N . TYR A 1 196 ? -2.216 10.852 -10.279 1.00 87.69 196 TYR A N 1
ATOM 1523 C CA . TYR A 1 196 ? -2.052 9.634 -9.497 1.00 87.69 196 TYR A CA 1
ATOM 1524 C C . TYR A 1 196 ? -0.573 9.435 -9.136 1.00 87.69 196 TYR A C 1
ATOM 1526 O O . TYR A 1 196 ? 0.307 9.529 -9.991 1.00 87.69 196 TYR A O 1
ATOM 1534 N N . GLN A 1 197 ? -0.286 9.171 -7.859 1.00 88.94 197 GLN A N 1
ATOM 1535 C CA . GLN A 1 197 ? 1.075 9.189 -7.293 1.00 88.94 197 GLN A CA 1
ATOM 1536 C C . GLN A 1 197 ? 1.870 7.902 -7.601 1.00 88.94 197 GLN A C 1
ATOM 1538 O O . GLN A 1 197 ? 2.552 7.338 -6.746 1.00 88.94 197 GLN A O 1
ATOM 1543 N N . CYS A 1 198 ? 1.748 7.410 -8.833 1.00 93.94 198 CYS A N 1
ATOM 1544 C CA . CYS A 1 198 ? 2.477 6.278 -9.385 1.00 93.94 198 CYS A CA 1
ATOM 1545 C C . CYS A 1 198 ? 2.603 6.450 -10.899 1.00 93.94 198 CYS A C 1
ATOM 1547 O O . CYS A 1 198 ? 1.600 6.611 -11.598 1.00 93.94 198 CYS A O 1
ATOM 1549 N N . HIS A 1 199 ? 3.817 6.324 -11.435 1.00 96.69 199 HIS A N 1
ATOM 1550 C CA . HIS A 1 199 ? 4.002 6.170 -12.870 1.00 96.69 199 HIS A CA 1
ATOM 1551 C C . HIS A 1 199 ? 3.629 4.738 -13.276 1.00 96.69 199 HIS A C 1
ATOM 1553 O O . HIS A 1 199 ? 4.481 3.848 -13.358 1.00 96.69 199 HIS A O 1
ATOM 1559 N N . GLN A 1 200 ? 2.340 4.532 -13.551 1.00 96.75 200 GLN A N 1
ATOM 1560 C CA . GLN A 1 200 ? 1.726 3.224 -13.796 1.00 96.75 200 GLN A CA 1
ATOM 1561 C C . GLN A 1 200 ? 2.451 2.416 -14.881 1.00 96.75 200 GLN A C 1
ATOM 1563 O O . GLN A 1 200 ? 2.838 1.275 -14.641 1.00 96.75 200 GLN A O 1
ATOM 1568 N N . GLU A 1 201 ? 2.706 3.006 -16.052 1.00 97.19 201 GLU A N 1
ATOM 1569 C CA . GLU A 1 201 ? 3.340 2.292 -17.172 1.00 97.19 201 GLU A CA 1
ATOM 1570 C C . GLU A 1 201 ? 4.763 1.795 -16.851 1.00 97.19 201 GLU A C 1
ATOM 1572 O O . GLU A 1 201 ? 5.124 0.669 -17.196 1.00 97.19 201 GLU A O 1
ATOM 1577 N N . GLN A 1 202 ? 5.571 2.597 -16.148 1.00 98.00 202 GLN A N 1
ATOM 1578 C CA . GLN A 1 202 ? 6.944 2.225 -15.794 1.00 98.00 202 GLN A CA 1
ATOM 1579 C C . GLN A 1 202 ? 6.975 1.100 -14.756 1.00 98.00 202 GLN A C 1
ATOM 1581 O O . GLN A 1 202 ? 7.803 0.195 -14.866 1.00 98.00 202 GLN A O 1
ATOM 1586 N N . LEU A 1 203 ? 6.037 1.098 -13.803 1.00 98.62 203 LEU A N 1
ATOM 1587 C CA . LEU A 1 203 ? 5.901 -0.013 -12.865 1.00 98.62 203 LEU A CA 1
ATOM 1588 C C . LEU A 1 203 ? 5.515 -1.311 -13.595 1.00 98.62 203 LEU A C 1
ATOM 1590 O O . LEU A 1 203 ? 6.101 -2.362 -13.334 1.00 98.62 203 LEU A O 1
ATOM 1594 N N . GLN A 1 204 ? 4.583 -1.242 -14.553 1.00 98.75 204 GLN A N 1
ATOM 1595 C CA . GLN A 1 204 ? 4.199 -2.406 -15.360 1.00 98.75 204 GLN A CA 1
ATOM 1596 C C . GLN A 1 204 ? 5.380 -2.950 -16.170 1.00 98.75 204 GLN A C 1
ATOM 1598 O O . GLN A 1 204 ? 5.628 -4.156 -16.149 1.00 98.75 204 GLN A O 1
ATOM 1603 N N . LYS A 1 205 ? 6.155 -2.075 -16.825 1.00 98.69 205 LYS A N 1
ATOM 1604 C CA . LYS A 1 205 ? 7.385 -2.456 -17.536 1.00 98.69 205 LYS A CA 1
ATOM 1605 C C . LYS A 1 205 ? 8.374 -3.165 -16.620 1.00 98.69 205 LYS A C 1
ATOM 1607 O O . LYS A 1 205 ? 8.877 -4.218 -16.995 1.00 98.69 205 LYS A O 1
ATOM 1612 N N . TYR A 1 206 ? 8.629 -2.637 -15.423 1.00 98.75 206 TYR A N 1
ATOM 1613 C CA . TYR A 1 206 ? 9.535 -3.277 -14.469 1.00 98.75 206 TYR A CA 1
ATOM 1614 C C . TYR A 1 206 ? 9.077 -4.697 -14.108 1.00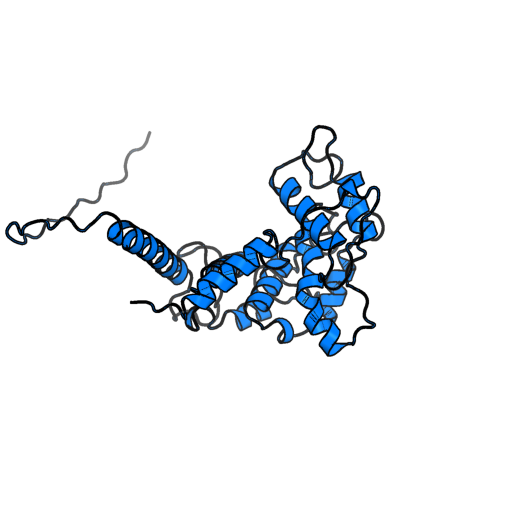 98.75 206 TYR A C 1
ATOM 1616 O O . TYR A 1 206 ? 9.858 -5.648 -14.178 1.00 98.75 206 TYR A O 1
ATOM 1624 N N . ILE A 1 207 ? 7.795 -4.867 -13.778 1.00 98.69 207 ILE A N 1
ATOM 1625 C CA . ILE A 1 207 ? 7.243 -6.171 -13.392 1.00 98.69 207 ILE A CA 1
ATOM 1626 C C . ILE A 1 207 ? 7.328 -7.170 -14.553 1.00 98.69 207 ILE A C 1
ATOM 1628 O O . ILE A 1 207 ? 7.818 -8.284 -14.365 1.00 98.69 207 ILE A O 1
ATOM 1632 N N . LEU A 1 208 ? 6.879 -6.772 -15.746 1.00 98.31 208 LEU A N 1
ATOM 1633 C CA . LEU A 1 208 ? 6.795 -7.651 -16.914 1.00 98.31 208 LEU A CA 1
ATOM 1634 C C . LEU A 1 208 ? 8.183 -7.976 -17.488 1.00 98.31 208 LEU A C 1
ATOM 1636 O O . LEU A 1 208 ? 8.481 -9.126 -17.792 1.00 98.31 208 LEU A O 1
ATOM 1640 N N . LEU A 1 209 ? 9.073 -6.989 -17.588 1.00 97.81 209 LEU A N 1
ATOM 1641 C CA . LEU A 1 209 ? 10.378 -7.172 -18.228 1.00 97.81 209 LEU A CA 1
ATOM 1642 C C . LEU A 1 209 ? 11.454 -7.689 -17.263 1.00 97.81 209 LEU A C 1
ATOM 1644 O O . LEU A 1 209 ? 12.338 -8.440 -17.674 1.00 97.81 209 LEU A O 1
ATOM 1648 N N . CYS A 1 210 ? 11.415 -7.301 -15.986 1.00 98.12 210 CYS A N 1
ATOM 1649 C CA . CYS A 1 210 ? 12.464 -7.639 -15.016 1.00 98.12 210 CYS A CA 1
ATOM 1650 C C . CYS A 1 210 ? 12.013 -8.678 -13.979 1.00 98.12 210 CYS A C 1
ATOM 1652 O O . CYS A 1 210 ? 12.820 -9.517 -13.548 1.00 98.12 210 CYS A O 1
ATOM 1654 N N . GLY A 1 211 ? 10.737 -8.628 -13.587 1.00 97.31 211 GLY A N 1
ATOM 1655 C CA . GLY A 1 211 ? 10.153 -9.462 -12.539 1.00 97.31 211 GLY A CA 1
ATOM 1656 C C . GLY A 1 211 ? 9.771 -10.873 -12.983 1.00 97.31 211 GLY A C 1
ATOM 1657 O O . GLY A 1 211 ? 9.697 -11.753 -12.129 1.00 97.31 211 GLY A O 1
ATOM 1658 N N . GLN A 1 212 ? 9.563 -11.127 -14.277 1.00 97.62 212 GLN A N 1
ATOM 1659 C CA . GLN A 1 212 ? 9.191 -12.456 -14.772 1.00 97.62 212 GLN A CA 1
ATOM 1660 C C . GLN A 1 212 ? 10.393 -13.407 -14.878 1.00 97.62 212 GLN A C 1
ATOM 1662 O O . GLN A 1 212 ? 11.499 -13.027 -15.271 1.00 97.62 212 GLN A O 1
ATOM 1667 N N . GLU A 1 213 ? 10.154 -14.673 -14.544 1.00 96.38 213 GLU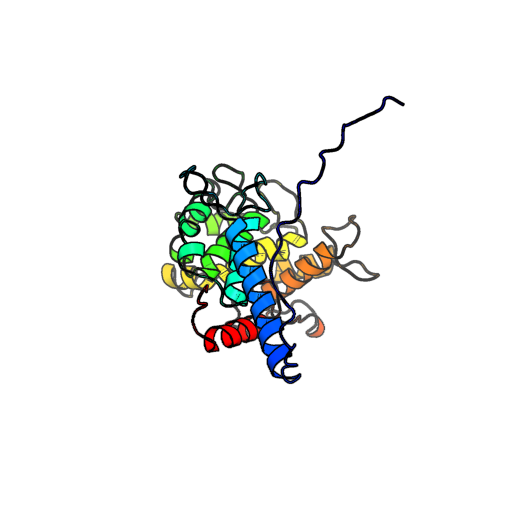 A N 1
ATOM 1668 C CA . GLU A 1 213 ? 11.046 -15.790 -14.842 1.00 96.38 213 GLU A CA 1
ATOM 1669 C C . GLU A 1 213 ? 10.429 -16.614 -15.988 1.00 96.38 213 GLU A C 1
ATOM 1671 O O . GLU A 1 213 ? 9.223 -16.865 -16.002 1.00 96.38 213 GLU A O 1
ATOM 1676 N N . ILE A 1 214 ? 11.238 -17.001 -16.982 1.00 92.06 214 ILE A N 1
ATOM 1677 C CA . ILE A 1 214 ? 10.753 -17.570 -18.253 1.00 92.06 214 ILE A CA 1
ATOM 1678 C C . ILE A 1 214 ? 10.072 -18.927 -18.035 1.00 92.06 214 ILE A C 1
ATOM 1680 O O . ILE A 1 214 ? 9.111 -19.248 -18.730 1.00 92.06 214 ILE A O 1
ATOM 1684 N N . SER A 1 215 ? 10.512 -19.714 -17.047 1.00 94.75 215 SER A N 1
ATOM 1685 C CA . SER A 1 215 ? 9.861 -20.982 -16.687 1.00 94.75 215 SER A CA 1
ATOM 1686 C C . SER A 1 215 ? 8.641 -20.809 -15.767 1.00 94.75 215 SER A C 1
ATOM 1688 O O . SER A 1 215 ? 8.092 -21.796 -15.265 1.00 94.75 215 SER A O 1
ATOM 1690 N N . GLY A 1 216 ? 8.206 -19.567 -15.530 1.00 96.50 216 GLY A N 1
ATOM 1691 C CA . GLY A 1 216 ? 7.026 -19.190 -14.753 1.00 96.50 216 GLY A CA 1
ATOM 1692 C C . GLY A 1 216 ? 7.357 -18.578 -13.390 1.00 96.50 216 GLY A C 1
ATOM 1693 O O . GLY A 1 216 ? 8.437 -18.775 -12.843 1.00 96.50 216 GLY A O 1
ATOM 1694 N N . GLY A 1 217 ? 6.396 -17.874 -12.793 1.00 98.12 217 GLY A N 1
ATOM 1695 C CA . GLY A 1 217 ? 6.581 -17.178 -11.515 1.00 98.12 217 GLY A CA 1
ATOM 1696 C C . GLY A 1 217 ? 7.326 -15.846 -11.646 1.00 98.12 217 GLY A C 1
ATOM 1697 O O . GLY A 1 217 ? 7.854 -15.500 -12.704 1.00 98.12 217 GLY A O 1
ATOM 1698 N N . LEU A 1 218 ? 7.328 -15.082 -10.553 1.00 98.75 218 LEU A N 1
ATOM 1699 C CA . LEU A 1 218 ? 8.000 -13.789 -10.465 1.00 98.75 218 LEU A CA 1
ATOM 1700 C C . LEU A 1 218 ? 9.004 -13.764 -9.306 1.00 98.75 218 LEU A C 1
ATOM 1702 O O . LEU A 1 218 ? 8.993 -14.624 -8.420 1.00 98.75 218 LEU A O 1
ATOM 1706 N N . ARG A 1 219 ? 9.904 -12.786 -9.352 1.00 98.50 219 ARG A N 1
ATOM 1707 C CA . ARG A 1 219 ? 11.061 -12.633 -8.460 1.00 98.50 219 ARG A CA 1
ATOM 1708 C C . ARG A 1 219 ? 11.218 -11.189 -7.984 1.00 98.50 219 ARG A C 1
ATOM 1710 O O . ARG A 1 219 ? 10.568 -10.291 -8.508 1.00 98.50 219 ARG A O 1
ATOM 1717 N N . ASP A 1 220 ? 12.145 -10.998 -7.051 1.00 98.62 220 ASP A N 1
ATOM 1718 C CA . ASP A 1 220 ? 12.640 -9.693 -6.595 1.00 98.62 220 ASP A CA 1
ATOM 1719 C C . ASP A 1 220 ? 13.171 -8.849 -7.776 1.00 98.62 220 ASP A C 1
ATOM 1721 O O . ASP A 1 220 ? 12.593 -7.831 -8.145 1.00 98.62 220 ASP A O 1
ATOM 1725 N N . LYS A 1 221 ? 14.275 -9.283 -8.393 1.00 98.44 221 LYS A N 1
ATOM 1726 C CA . LYS A 1 221 ? 14.977 -8.570 -9.473 1.00 98.44 221 LYS A CA 1
ATOM 1727 C C . LYS A 1 221 ? 15.763 -9.555 -10.353 1.00 98.44 221 LYS A C 1
ATOM 1729 O O . LYS A 1 221 ? 15.963 -10.702 -9.936 1.00 98.44 221 LYS A O 1
ATOM 1734 N N . PRO A 1 222 ? 16.262 -9.148 -11.536 1.00 98.00 222 PRO A N 1
ATOM 1735 C CA . PRO A 1 222 ? 17.140 -9.990 -12.345 1.00 98.00 222 PRO A CA 1
ATOM 1736 C C . PRO A 1 222 ? 18.320 -10.555 -11.542 1.00 98.00 222 PRO A C 1
ATOM 1738 O O . PRO A 1 222 ? 18.941 -9.859 -10.742 1.00 98.00 222 PRO A O 1
ATOM 1741 N N . GLY A 1 223 ? 18.600 -11.846 -11.731 1.00 96.38 223 GLY A N 1
ATOM 1742 C CA . GLY A 1 223 ? 19.619 -12.580 -10.973 1.00 96.38 223 GLY A CA 1
ATOM 1743 C C . GLY A 1 223 ? 19.141 -13.180 -9.643 1.00 96.38 223 GLY A C 1
ATOM 1744 O O . GLY A 1 223 ? 19.891 -13.934 -9.026 1.00 96.38 223 GLY A O 1
ATOM 1745 N N . LYS A 1 224 ? 17.907 -12.905 -9.197 1.00 98.06 224 LYS A N 1
ATOM 1746 C CA . LYS A 1 224 ? 17.289 -13.577 -8.040 1.00 98.06 224 LYS A CA 1
ATOM 1747 C C . LYS A 1 224 ? 16.387 -14.742 -8.472 1.00 98.06 224 LYS A C 1
ATOM 1749 O O . LYS A 1 224 ? 15.814 -14.688 -9.564 1.00 98.06 224 LYS A O 1
ATOM 1754 N N . PRO A 1 225 ? 16.261 -15.799 -7.646 1.00 97.88 225 PRO A N 1
ATOM 1755 C CA . PRO A 1 225 ? 15.330 -16.888 -7.919 1.00 97.88 225 PRO A CA 1
ATOM 1756 C C . PRO A 1 225 ? 13.877 -16.409 -7.806 1.00 97.88 225 PRO A C 1
ATOM 1758 O O . PRO A 1 225 ? 13.584 -15.435 -7.113 1.00 97.88 225 PRO A O 1
ATOM 1761 N N . ARG A 1 226 ? 12.969 -17.116 -8.483 1.00 98.12 226 ARG A N 1
ATOM 1762 C CA . ARG A 1 226 ? 11.522 -16.955 -8.297 1.00 98.12 226 ARG A CA 1
ATOM 1763 C C . ARG A 1 226 ? 11.080 -17.528 -6.952 1.00 98.12 226 ARG A C 1
ATOM 1765 O O . ARG A 1 226 ? 11.631 -18.532 -6.502 1.00 98.12 226 ARG A O 1
ATOM 1772 N N . ASP A 1 227 ? 10.024 -16.964 -6.380 1.00 98.56 227 ASP A N 1
ATOM 1773 C CA . ASP A 1 227 ? 9.342 -17.528 -5.215 1.00 98.56 227 ASP A CA 1
ATOM 1774 C C . ASP A 1 227 ? 7.858 -17.121 -5.178 1.00 98.56 227 ASP A C 1
ATOM 1776 O O . ASP A 1 227 ? 7.386 -16.297 -5.969 1.00 98.56 227 ASP A O 1
ATOM 1780 N N . HIS A 1 228 ? 7.089 -17.738 -4.279 1.00 98.62 228 HIS A N 1
ATOM 1781 C CA . HIS A 1 228 ? 5.651 -17.482 -4.157 1.00 98.62 228 HIS A CA 1
ATOM 1782 C C . HIS A 1 228 ? 5.328 -16.088 -3.614 1.00 98.62 228 HIS A C 1
ATOM 1784 O O . HIS A 1 228 ? 4.298 -15.521 -3.975 1.00 98.62 228 HIS A O 1
ATOM 1790 N N . TYR A 1 229 ? 6.196 -15.535 -2.767 1.00 98.75 229 TYR A N 1
ATOM 1791 C CA . TYR A 1 229 ? 5.997 -14.225 -2.161 1.00 98.75 229 TYR A CA 1
ATOM 1792 C C . TYR A 1 229 ? 6.087 -13.129 -3.229 1.00 98.75 229 TYR A C 1
ATOM 1794 O O . TYR A 1 229 ? 5.135 -12.372 -3.414 1.00 98.75 229 TYR A O 1
ATOM 1802 N N . HIS A 1 230 ? 7.161 -13.105 -4.015 1.00 98.81 230 HIS A N 1
ATOM 1803 C CA . HIS A 1 230 ? 7.317 -12.171 -5.125 1.00 98.81 230 HIS A CA 1
ATOM 1804 C C . HIS A 1 230 ? 6.303 -12.437 -6.233 1.00 98.81 230 HIS A C 1
ATOM 1806 O O . HIS A 1 230 ? 5.745 -11.490 -6.771 1.00 98.81 230 HIS A O 1
ATOM 1812 N N . SER A 1 231 ? 5.973 -13.699 -6.528 1.00 98.81 231 SER A N 1
ATOM 1813 C CA . SER A 1 231 ? 4.890 -14.004 -7.476 1.00 98.81 231 SER A CA 1
ATOM 1814 C C . SER A 1 231 ? 3.566 -13.352 -7.069 1.00 98.81 231 SER A C 1
ATOM 1816 O O . SER A 1 231 ? 2.901 -12.752 -7.908 1.00 98.81 231 SER A O 1
ATOM 1818 N N . CYS A 1 232 ? 3.213 -13.411 -5.784 1.00 98.88 232 CYS A N 1
ATOM 1819 C CA . CYS A 1 232 ? 2.030 -12.745 -5.249 1.00 98.88 232 CYS A CA 1
ATOM 1820 C C . CYS A 1 232 ? 2.139 -11.219 -5.380 1.00 98.88 232 CYS A C 1
ATOM 1822 O O . CYS A 1 232 ? 1.344 -10.599 -6.083 1.00 98.88 232 CYS A O 1
ATOM 1824 N N . TYR A 1 233 ? 3.149 -10.606 -4.758 1.00 98.88 233 TYR A N 1
ATOM 1825 C CA . TYR A 1 233 ? 3.212 -9.148 -4.634 1.00 98.88 233 TYR A CA 1
ATOM 1826 C C . TYR A 1 233 ? 3.587 -8.421 -5.931 1.00 98.88 233 TYR A C 1
ATOM 1828 O O . TYR A 1 233 ? 3.164 -7.283 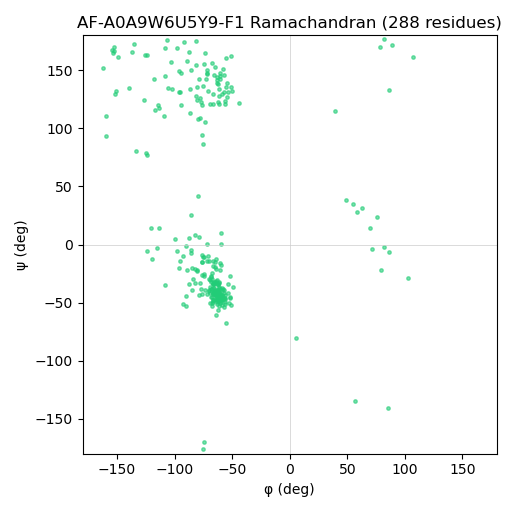-6.121 1.00 98.88 233 TYR A O 1
ATOM 1836 N N . CYS A 1 234 ? 4.290 -9.065 -6.865 1.00 98.88 234 CYS A N 1
ATOM 1837 C CA . CYS A 1 234 ? 4.485 -8.515 -8.206 1.00 98.88 234 CYS A CA 1
ATOM 1838 C C . CYS A 1 234 ? 3.169 -8.508 -9.000 1.00 98.88 234 CYS A C 1
ATOM 1840 O O . CYS A 1 234 ? 2.870 -7.512 -9.650 1.00 98.88 234 CYS A O 1
ATOM 1842 N N . LEU A 1 235 ? 2.343 -9.562 -8.922 1.00 98.88 235 LEU A N 1
ATOM 1843 C CA . LEU A 1 235 ? 1.030 -9.586 -9.590 1.00 98.88 235 LEU A CA 1
ATOM 1844 C C . LEU A 1 235 ? 0.026 -8.634 -8.932 1.00 98.88 235 LEU A C 1
ATOM 1846 O O . LEU A 1 235 ? -0.714 -7.940 -9.629 1.00 98.88 235 LEU A O 1
ATOM 1850 N N . SER A 1 236 ? 0.025 -8.543 -7.602 1.00 98.88 236 SER A N 1
ATOM 1851 C CA . SER A 1 236 ? -0.752 -7.532 -6.883 1.00 98.88 236 SER A CA 1
ATOM 1852 C C . SER A 1 236 ? -0.312 -6.118 -7.267 1.00 98.88 236 SER A C 1
ATOM 1854 O O . SER A 1 236 ? -1.157 -5.257 -7.504 1.00 98.88 236 SER A O 1
ATOM 1856 N N . GLY A 1 237 ? 1.001 -5.899 -7.390 1.00 98.69 237 GLY A N 1
ATOM 1857 C CA . GLY A 1 237 ? 1.609 -4.671 -7.897 1.00 98.69 237 GLY A CA 1
ATOM 1858 C C . GLY A 1 237 ? 1.176 -4.330 -9.323 1.00 98.69 237 GLY A C 1
ATOM 1859 O O . GLY A 1 237 ? 0.820 -3.192 -9.619 1.00 98.69 237 GLY A O 1
ATOM 1860 N N . LEU A 1 238 ? 1.132 -5.335 -10.200 1.00 98.81 238 LEU A N 1
ATOM 1861 C CA . LEU A 1 238 ? 0.651 -5.190 -11.572 1.00 98.81 238 LEU A CA 1
ATOM 1862 C C . LEU A 1 238 ? -0.826 -4.784 -11.591 1.00 98.81 238 LEU A C 1
ATOM 1864 O O . LEU A 1 238 ? -1.202 -3.875 -12.325 1.00 98.81 238 LEU A O 1
ATOM 1868 N N . SER A 1 239 ? -1.650 -5.389 -10.730 1.00 98.75 239 SER A N 1
ATOM 1869 C CA . SER A 1 239 ? -3.052 -5.000 -10.589 1.00 98.75 239 SER A CA 1
ATOM 1870 C C . SER A 1 239 ? -3.207 -3.549 -10.131 1.00 98.75 239 SER A C 1
ATOM 1872 O O . SER A 1 239 ? -3.982 -2.817 -10.740 1.00 98.75 239 SER A O 1
ATOM 1874 N N . VAL A 1 240 ? -2.498 -3.094 -9.096 1.00 98.00 240 VAL A N 1
ATOM 1875 C CA . VAL A 1 240 ? -2.634 -1.692 -8.651 1.00 98.00 240 VAL A CA 1
ATOM 1876 C C . VAL A 1 240 ? -2.110 -0.710 -9.703 1.00 98.00 240 VAL A C 1
ATOM 1878 O O . VAL A 1 240 ? -2.706 0.344 -9.904 1.00 98.00 240 VAL A O 1
ATOM 1881 N N . ALA A 1 241 ? -1.065 -1.081 -10.450 1.00 98.25 241 ALA A N 1
ATOM 1882 C CA . ALA A 1 241 ? -0.547 -0.276 -11.551 1.00 98.25 241 ALA A CA 1
ATOM 1883 C C . ALA A 1 241 ? -1.515 -0.196 -12.740 1.00 98.25 241 ALA A C 1
ATOM 1885 O O . ALA A 1 241 ? -1.544 0.820 -13.423 1.00 98.25 241 ALA A O 1
ATOM 1886 N N . GLN A 1 242 ? -2.300 -1.239 -13.010 1.00 98.50 242 GLN A N 1
ATOM 1887 C CA . GLN A 1 242 ? -3.282 -1.227 -14.097 1.00 98.50 242 GLN A CA 1
ATOM 1888 C C . GLN A 1 242 ? -4.554 -0.477 -13.714 1.00 98.50 242 GLN A C 1
ATOM 1890 O O . GLN A 1 242 ? -5.066 0.307 -14.503 1.00 98.50 242 GLN A O 1
ATOM 1895 N N . HIS A 1 243 ? -5.056 -0.704 -12.500 1.00 97.88 243 HIS A N 1
ATOM 1896 C CA . HIS A 1 243 ? -6.381 -0.239 -12.087 1.00 97.88 243 HIS A CA 1
ATOM 1897 C C . HIS A 1 243 ? -6.364 1.099 -11.334 1.00 97.88 243 HIS A C 1
ATOM 1899 O O . HIS A 1 243 ? -7.420 1.705 -11.187 1.00 97.88 243 HIS A O 1
ATOM 1905 N N . GLY A 1 244 ? -5.207 1.575 -10.860 1.00 95.62 244 GLY A N 1
ATOM 1906 C CA . GLY A 1 244 ? -5.090 2.846 -10.135 1.00 95.62 244 GLY A CA 1
ATOM 1907 C C . GLY A 1 244 ? -5.991 2.911 -8.894 1.00 95.62 244 GLY A C 1
ATOM 1908 O O . GLY A 1 244 ? -6.101 1.943 -8.138 1.00 95.62 244 GLY A O 1
ATOM 1909 N N . ASP A 1 245 ? -6.687 4.037 -8.709 1.00 93.44 245 ASP A N 1
ATOM 1910 C CA . ASP A 1 245 ? -7.741 4.193 -7.692 1.00 93.44 245 ASP A CA 1
ATOM 1911 C C . ASP A 1 245 ? -9.072 3.500 -8.079 1.00 93.44 245 ASP A C 1
ATOM 1913 O O . ASP A 1 245 ? -9.983 3.338 -7.261 1.00 93.44 245 ASP A O 1
ATOM 1917 N N . GLY A 1 246 ? -9.163 3.019 -9.322 1.00 93.06 246 GLY A N 1
ATOM 1918 C CA . GLY A 1 246 ? -10.281 2.286 -9.898 1.00 93.06 246 GLY A CA 1
ATOM 1919 C C . GLY A 1 246 ? -11.502 3.117 -10.269 1.00 93.06 246 GLY A C 1
ATOM 1920 O O . GLY A 1 246 ? -12.593 2.546 -10.321 1.00 93.06 246 GLY A O 1
ATOM 1921 N N . ARG A 1 247 ? -11.334 4.426 -10.505 1.00 89.75 247 ARG A N 1
ATOM 1922 C CA . ARG A 1 247 ? -12.358 5.295 -11.118 1.00 89.75 247 ARG A CA 1
ATOM 1923 C C . ARG A 1 247 ? -12.292 5.343 -12.644 1.00 89.75 247 ARG A C 1
ATOM 1925 O O . ARG A 1 247 ? -13.284 5.697 -13.272 1.00 89.75 247 ARG A O 1
ATOM 1932 N N . GLY A 1 248 ? -11.136 5.023 -13.221 1.00 89.75 248 GLY A N 1
ATOM 1933 C CA . GLY A 1 248 ? -10.897 5.041 -14.663 1.00 89.75 248 GLY A CA 1
ATOM 1934 C C . GLY A 1 248 ? -10.811 3.651 -15.289 1.00 89.75 248 GLY A C 1
ATOM 1935 O O . GLY A 1 248 ? -10.828 2.630 -14.598 1.00 89.75 248 GLY A O 1
ATOM 1936 N N . GLU A 1 249 ? -10.679 3.639 -16.614 1.00 94.50 249 GLU A N 1
ATOM 1937 C CA . GLU A 1 249 ? -10.356 2.428 -17.367 1.00 94.50 249 GLU A CA 1
ATOM 1938 C C . GLU A 1 249 ? -8.941 1.928 -17.026 1.00 94.50 249 GLU A C 1
ATOM 1940 O O . GLU A 1 249 ? -8.043 2.746 -16.786 1.00 94.50 249 GLU A O 1
ATOM 1945 N N . PRO A 1 250 ? -8.703 0.604 -17.023 1.00 96.62 250 PRO A N 1
ATOM 1946 C CA . PRO A 1 250 ? -7.381 0.069 -16.743 1.00 96.62 250 PRO A CA 1
ATOM 1947 C C . PRO A 1 250 ? -6.337 0.522 -17.770 1.00 96.62 250 PRO A C 1
ATOM 1949 O O . PRO A 1 250 ? -6.535 0.411 -18.980 1.00 96.62 250 PRO A O 1
ATOM 1952 N N . VAL A 1 251 ? -5.173 0.950 -17.287 1.00 96.31 251 VAL A N 1
ATOM 1953 C CA . VAL A 1 251 ? -3.999 1.223 -18.123 1.00 96.31 251 VAL A CA 1
ATOM 1954 C C . VAL A 1 251 ? -3.232 -0.082 -18.294 1.00 96.31 251 VAL A C 1
ATOM 1956 O O . VAL A 1 251 ? -2.677 -0.587 -17.323 1.00 96.31 251 VAL A O 1
ATOM 1959 N N . VAL A 1 252 ? -3.167 -0.636 -19.505 1.00 98.25 252 VAL A N 1
ATOM 1960 C CA . VAL A 1 252 ? -2.471 -1.907 -19.772 1.00 98.25 252 VAL A CA 1
ATOM 1961 C C . VAL A 1 252 ? -1.261 -1.662 -20.663 1.00 98.25 252 VAL A C 1
ATOM 1963 O O . VAL A 1 252 ? -1.397 -1.229 -21.804 1.00 98.25 252 VAL A O 1
ATOM 1966 N N . PHE A 1 253 ? -0.066 -1.949 -20.148 1.00 98.06 253 PHE A N 1
ATOM 1967 C CA . PHE A 1 253 ? 1.155 -1.928 -20.946 1.00 98.06 253 PHE A CA 1
ATOM 1968 C C . PHE A 1 253 ? 1.311 -3.229 -21.749 1.00 98.06 253 PHE A C 1
ATOM 1970 O O . PHE A 1 253 ? 1.298 -4.331 -21.190 1.00 98.06 253 PHE A O 1
ATOM 1977 N N . GLY A 1 254 ? 1.531 -3.096 -23.058 1.00 97.06 254 GLY A N 1
ATOM 1978 C CA . GLY A 1 254 ? 1.696 -4.223 -23.976 1.00 97.06 254 GLY A CA 1
ATOM 1979 C C . GLY A 1 254 ? 0.361 -4.763 -24.489 1.00 97.06 254 GLY A C 1
ATOM 1980 O O . GLY A 1 254 ? -0.539 -3.991 -24.808 1.00 97.06 254 GLY A O 1
ATOM 1981 N N . ASP A 1 255 ? 0.252 -6.087 -24.611 1.00 97.12 255 ASP A N 1
ATOM 1982 C CA . ASP A 1 255 ? -0.972 -6.729 -25.095 1.00 97.12 255 ASP A CA 1
ATOM 1983 C C . ASP A 1 255 ? -2.096 -6.661 -24.051 1.00 97.12 255 ASP A C 1
ATOM 1985 O O . ASP A 1 255 ? -1.860 -6.767 -22.846 1.00 97.12 255 ASP A O 1
ATOM 1989 N N . SER A 1 256 ? -3.339 -6.557 -24.522 1.00 96.88 256 SER A N 1
ATOM 1990 C CA . SER A 1 256 ? -4.550 -6.637 -23.698 1.00 96.88 256 SER A CA 1
ATOM 1991 C C . SER A 1 256 ? -4.617 -7.880 -22.796 1.00 96.88 256 SER A C 1
ATOM 1993 O O . SER A 1 256 ? -5.205 -7.822 -21.715 1.00 96.88 256 SER A O 1
ATOM 1995 N N . SER A 1 257 ? -3.968 -8.985 -23.180 1.00 97.38 257 SER A N 1
ATOM 1996 C CA . SER A 1 257 ? -3.871 -10.211 -22.385 1.00 97.38 257 SER A CA 1
ATOM 1997 C C . SER A 1 257 ? -3.089 -10.041 -21.080 1.00 97.38 257 SER A C 1
ATOM 1999 O O . SER A 1 257 ? -3.173 -10.904 -20.211 1.00 97.38 257 SER A O 1
ATOM 2001 N N . ASN A 1 258 ? -2.327 -8.951 -20.926 1.00 98.25 258 ASN A N 1
ATOM 2002 C CA . ASN A 1 258 ? -1.605 -8.634 -19.692 1.00 98.25 258 ASN A CA 1
ATOM 2003 C C . ASN A 1 258 ? -2.528 -8.137 -18.569 1.00 98.25 258 ASN A C 1
ATOM 2005 O O . ASN A 1 258 ? -2.075 -8.001 -17.430 1.00 98.25 258 ASN A O 1
ATOM 2009 N N . LEU A 1 259 ? -3.795 -7.832 -18.866 1.00 98.56 259 LEU A N 1
ATOM 2010 C CA . LEU A 1 259 ? -4.757 -7.363 -17.874 1.00 98.56 259 LEU A CA 1
ATOM 2011 C C . LEU A 1 259 ? -4.979 -8.421 -16.782 1.00 98.56 259 LEU A C 1
ATOM 2013 O O . LEU A 1 259 ? -5.444 -9.529 -17.053 1.00 98.56 259 LEU A O 1
ATOM 2017 N N . VAL A 1 260 ? -4.706 -8.056 -15.528 1.00 98.56 260 VAL A N 1
ATOM 2018 C CA . VAL A 1 260 ? -5.003 -8.889 -14.357 1.00 98.56 260 VAL A CA 1
ATOM 2019 C C . VAL A 1 260 ? -6.248 -8.394 -13.626 1.00 98.56 260 VAL A C 1
ATOM 2021 O O . VAL A 1 260 ? -6.649 -7.232 -13.727 1.00 98.56 260 VAL A O 1
ATOM 2024 N N . ALA A 1 261 ? -6.879 -9.288 -12.865 1.00 98.25 261 ALA A N 1
ATOM 2025 C CA . ALA A 1 261 ? -8.053 -8.949 -12.070 1.00 98.25 261 ALA A CA 1
ATOM 2026 C C . ALA A 1 261 ? -7.722 -7.902 -10.995 1.00 98.25 261 ALA A C 1
ATOM 2028 O O . ALA A 1 261 ? -6.684 -7.981 -10.339 1.00 98.25 261 ALA A O 1
ATOM 2029 N N . ARG A 1 262 ? -8.648 -6.964 -10.768 1.00 98.38 262 ARG A N 1
ATOM 2030 C CA . ARG A 1 262 ? -8.500 -5.905 -9.765 1.00 98.38 262 ARG A CA 1
ATOM 2031 C C . ARG A 1 262 ? -8.396 -6.476 -8.346 1.00 98.38 262 ARG A C 1
ATOM 2033 O O . ARG A 1 262 ? -9.323 -7.137 -7.864 1.00 98.38 262 ARG A O 1
ATOM 2040 N N . THR A 1 263 ? -7.306 -6.159 -7.653 1.00 98.56 263 THR A N 1
ATOM 2041 C CA . THR A 1 263 ? -7.134 -6.393 -6.213 1.00 98.56 263 THR A CA 1
ATOM 2042 C C . THR A 1 263 ? -7.706 -5.234 -5.388 1.00 98.56 263 THR A C 1
ATOM 2044 O O . THR A 1 263 ? -7.745 -4.090 -5.842 1.00 98.56 263 THR A O 1
ATOM 2047 N N . HIS A 1 264 ? -8.178 -5.512 -4.174 1.00 98.56 264 HIS A N 1
ATOM 2048 C CA . HIS A 1 264 ? -8.547 -4.480 -3.210 1.00 98.56 264 HIS A CA 1
ATOM 2049 C C . HIS A 1 264 ? -7.275 -3.901 -2.576 1.00 98.56 264 HIS A C 1
ATOM 2051 O O . HIS A 1 264 ? -6.543 -4.663 -1.935 1.00 98.56 264 HIS A O 1
ATOM 2057 N N . PRO A 1 265 ? -7.022 -2.582 -2.661 1.00 97.81 265 PRO A N 1
ATOM 2058 C CA . PRO A 1 265 ? -5.743 -2.006 -2.245 1.00 97.81 265 PRO A CA 1
ATOM 2059 C C . PRO A 1 265 ? -5.462 -2.210 -0.750 1.00 97.81 265 PRO A C 1
ATOM 2061 O O . PRO A 1 265 ? -4.325 -2.466 -0.385 1.00 97.81 265 PRO A O 1
ATOM 2064 N N . ALA A 1 266 ? -6.490 -2.201 0.108 1.00 98.38 266 ALA A N 1
ATOM 2065 C CA . ALA A 1 266 ? -6.309 -2.395 1.553 1.00 98.38 266 ALA A CA 1
ATOM 2066 C C . ALA A 1 266 ? -6.200 -3.860 2.016 1.00 98.38 266 ALA A C 1
ATOM 2068 O O . ALA A 1 266 ? -5.700 -4.089 3.105 1.00 98.38 266 ALA A O 1
ATOM 2069 N N . TYR A 1 267 ? -6.684 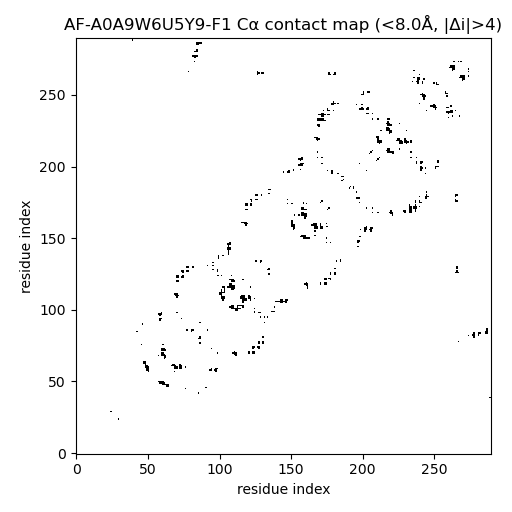-4.844 1.243 1.00 98.50 267 TYR A N 1
ATOM 2070 C CA . TYR A 1 267 ? -6.803 -6.247 1.698 1.00 98.50 267 TYR A CA 1
ATOM 2071 C C . TYR A 1 267 ? -5.982 -7.236 0.862 1.00 98.50 267 TYR A C 1
ATOM 2073 O O . TYR A 1 267 ? -5.839 -8.395 1.242 1.00 98.50 267 TYR A O 1
ATOM 2081 N N . ASN A 1 268 ? -5.479 -6.800 -0.296 1.00 98.62 268 ASN A N 1
ATOM 2082 C CA . ASN A 1 268 ? -4.764 -7.613 -1.277 1.00 98.62 268 ASN A CA 1
ATOM 2083 C C . ASN A 1 268 ? -5.458 -8.938 -1.665 1.00 98.62 268 ASN A C 1
ATOM 2085 O O . ASN A 1 268 ? -4.825 -9.975 -1.859 1.00 98.62 268 ASN A O 1
ATOM 2089 N N . ILE A 1 269 ? -6.782 -8.902 -1.778 1.00 98.50 269 ILE A N 1
ATOM 2090 C CA . ILE A 1 269 ? -7.604 -9.969 -2.360 1.00 98.50 269 ILE A CA 1
ATOM 2091 C C . ILE A 1 269 ? -8.460 -9.362 -3.469 1.00 98.50 269 ILE A C 1
ATOM 2093 O O . ILE A 1 269 ? -8.644 -8.148 -3.504 1.00 98.50 269 ILE A O 1
ATOM 2097 N N . GLY A 1 270 ? -9.022 -10.180 -4.363 1.00 98.31 270 GLY A N 1
ATOM 2098 C CA . GLY A 1 270 ? -9.855 -9.669 -5.459 1.00 98.31 270 GLY A CA 1
ATOM 2099 C C . GLY A 1 270 ? -10.942 -8.707 -4.961 1.00 98.31 270 GLY A C 1
ATOM 2100 O O . GLY A 1 270 ? -11.651 -9.030 -4.007 1.00 98.31 270 GLY A O 1
ATOM 2101 N N . TYR A 1 271 ? -11.084 -7.548 -5.610 1.00 97.81 271 TYR A N 1
ATOM 2102 C CA . TYR A 1 271 ? -11.925 -6.440 -5.137 1.00 97.81 271 TYR A CA 1
ATOM 2103 C C . TYR A 1 271 ? -13.348 -6.897 -4.783 1.00 97.81 271 TYR A C 1
ATOM 2105 O O . TYR A 1 271 ? -13.787 -6.760 -3.644 1.00 97.81 271 TYR A O 1
ATOM 2113 N N . GLY A 1 272 ? -14.018 -7.591 -5.710 1.00 97.44 272 GLY A N 1
ATOM 2114 C CA . GLY A 1 272 ? -15.366 -8.119 -5.474 1.00 97.44 272 GLY A CA 1
ATOM 2115 C C . GLY A 1 272 ? -15.457 -9.180 -4.367 1.00 97.44 272 GLY A C 1
ATOM 2116 O O . GLY A 1 272 ? -16.531 -9.391 -3.812 1.00 97.44 272 GLY A O 1
ATOM 2117 N N . LYS A 1 273 ? -14.356 -9.858 -4.008 1.00 97.88 273 LYS A N 1
ATOM 2118 C CA . LYS A 1 273 ? -14.329 -10.795 -2.870 1.00 97.88 273 LYS A CA 1
ATOM 2119 C C . LYS A 1 273 ? -14.275 -10.049 -1.539 1.00 97.88 273 LYS A C 1
ATOM 2121 O O . LYS A 1 273 ? -15.009 -10.432 -0.632 1.00 97.88 273 LYS A O 1
ATOM 2126 N N . ALA A 1 274 ? -13.455 -8.999 -1.445 1.00 97.69 274 ALA A N 1
ATOM 2127 C CA . ALA A 1 274 ? -13.388 -8.145 -0.260 1.00 97.69 274 ALA A CA 1
ATOM 2128 C C . ALA A 1 274 ? -14.739 -7.472 0.008 1.00 97.69 274 ALA A C 1
ATOM 2130 O O . ALA A 1 274 ? -15.307 -7.656 1.083 1.00 97.69 274 ALA A O 1
ATOM 2131 N N . THR A 1 275 ? -15.305 -6.795 -0.997 1.00 96.94 275 THR A N 1
ATOM 2132 C CA . THR A 1 275 ? -16.600 -6.106 -0.880 1.00 96.94 275 THR A CA 1
ATOM 2133 C C . THR A 1 275 ? -17.706 -7.066 -0.448 1.00 96.94 275 THR A C 1
ATOM 2135 O O . THR A 1 275 ? -18.412 -6.800 0.521 1.00 96.94 275 THR A O 1
ATOM 2138 N N . LYS A 1 276 ? -17.785 -8.249 -1.074 1.00 97.75 276 LYS A N 1
ATOM 2139 C CA . LYS A 1 276 ? -18.776 -9.270 -0.714 1.00 97.75 276 LYS A CA 1
ATOM 2140 C C . LYS A 1 276 ? -18.643 -9.756 0.734 1.00 97.75 276 LYS A C 1
ATOM 2142 O O . LYS A 1 276 ? -19.657 -10.033 1.370 1.00 97.75 276 LYS A O 1
ATOM 2147 N N . ALA A 1 277 ? -17.421 -9.914 1.247 1.00 97.25 277 ALA A N 1
ATOM 2148 C CA . ALA A 1 277 ? -17.204 -10.320 2.636 1.00 97.25 277 ALA A CA 1
ATOM 2149 C C . ALA A 1 277 ? -17.672 -9.228 3.612 1.00 97.25 277 ALA A C 1
ATOM 2151 O O . ALA A 1 277 ? -18.440 -9.520 4.529 1.00 97.25 277 ALA A O 1
ATOM 2152 N N . ILE A 1 278 ? -17.282 -7.976 3.357 1.00 96.12 278 ILE A N 1
ATOM 2153 C CA . ILE A 1 278 ? -17.650 -6.813 4.175 1.00 96.12 278 ILE A CA 1
ATOM 2154 C C . ILE A 1 278 ? -19.172 -6.638 4.212 1.00 96.12 278 ILE A C 1
ATOM 2156 O O . ILE A 1 278 ? -19.758 -6.550 5.288 1.00 96.12 278 ILE A O 1
ATOM 2160 N N . GLU A 1 279 ? -19.834 -6.653 3.054 1.00 96.69 279 GLU A N 1
ATOM 2161 C CA . GLU A 1 279 ? -21.293 -6.527 2.953 1.00 96.69 279 GLU A CA 1
ATOM 2162 C C . GLU A 1 279 ? -22.022 -7.663 3.674 1.00 96.69 279 GLU A C 1
ATOM 2164 O O . GLU A 1 279 ? -23.003 -7.423 4.382 1.00 96.69 279 GLU A O 1
ATOM 2169 N N . TYR A 1 280 ? -21.524 -8.897 3.540 1.00 96.81 280 TYR A N 1
ATOM 2170 C CA . TYR A 1 280 ? -22.111 -10.059 4.200 1.00 96.81 280 TYR A CA 1
ATOM 2171 C C . TYR A 1 280 ? -22.122 -9.906 5.725 1.00 96.81 280 TYR A C 1
ATOM 2173 O O . TYR A 1 280 ? -23.151 -10.166 6.350 1.00 96.81 280 TYR A O 1
ATOM 2181 N N . PHE A 1 281 ? -21.005 -9.493 6.331 1.00 95.12 281 PHE A N 1
ATOM 2182 C CA . PHE A 1 281 ? -20.935 -9.328 7.783 1.00 95.12 281 PHE A CA 1
ATOM 2183 C C . PHE A 1 281 ? -21.605 -8.039 8.263 1.00 95.12 281 PHE A C 1
ATOM 2185 O O . PHE A 1 281 ? -22.263 -8.068 9.299 1.00 95.12 281 PHE A O 1
ATOM 2192 N N . LYS A 1 282 ? -21.570 -6.951 7.483 1.00 93.19 282 LYS A N 1
ATOM 2193 C CA . LYS A 1 282 ? -22.341 -5.731 7.773 1.00 93.19 282 LYS A CA 1
ATOM 2194 C C . LYS A 1 282 ? -23.842 -6.024 7.879 1.00 93.19 282 LYS A C 1
ATOM 2196 O O . LYS A 1 282 ? -24.499 -5.549 8.800 1.00 93.19 282 LYS A O 1
ATOM 2201 N N . ALA A 1 283 ? -24.375 -6.869 6.994 1.00 95.19 283 ALA A N 1
ATOM 2202 C CA . ALA A 1 283 ? -25.778 -7.288 7.020 1.00 95.19 283 ALA A CA 1
ATOM 2203 C C . ALA A 1 283 ? -26.159 -8.149 8.244 1.00 95.19 283 ALA A C 1
ATOM 2205 O O . ALA A 1 283 ? -27.344 -8.347 8.505 1.00 95.19 283 ALA A O 1
ATOM 2206 N N . LYS A 1 284 ? -25.184 -8.677 8.999 1.00 92.31 284 LYS A N 1
ATOM 2207 C CA . LYS A 1 284 ? -25.426 -9.429 10.243 1.00 92.31 284 LYS A CA 1
ATOM 2208 C C . LYS A 1 284 ? -25.549 -8.535 11.480 1.00 92.31 284 LYS A C 1
ATOM 2210 O O . LYS A 1 284 ? -25.929 -9.048 12.528 1.00 92.31 284 LYS A O 1
ATOM 2215 N N . GLY A 1 285 ? -25.293 -7.233 11.349 1.00 89.62 285 GLY A N 1
ATOM 2216 C CA . GLY A 1 285 ? -25.293 -6.289 12.464 1.00 89.62 285 GLY A CA 1
ATOM 2217 C C . GLY A 1 285 ? -23.976 -6.292 13.254 1.00 89.62 285 GLY A C 1
ATOM 2218 O O . GLY A 1 285 ? -23.064 -7.059 12.937 1.00 89.62 285 GLY A O 1
ATOM 2219 N N . PRO A 1 286 ? -23.853 -5.407 14.259 1.00 86.31 286 PRO A N 1
ATOM 2220 C CA . PRO A 1 286 ? -22.639 -5.285 15.057 1.00 86.31 286 PRO A CA 1
ATOM 2221 C C . PRO A 1 286 ? -22.362 -6.575 15.829 1.00 86.31 286 PRO A C 1
ATOM 2223 O O . PRO A 1 286 ? -23.274 -7.185 16.391 1.00 86.31 286 PRO A O 1
ATOM 2226 N N . PHE A 1 287 ? -21.092 -6.972 15.887 1.00 86.56 287 PHE A N 1
ATOM 2227 C CA . PHE A 1 287 ? -20.673 -8.094 16.715 1.00 86.56 287 PHE A CA 1
ATOM 2228 C C . PHE A 1 287 ? -20.962 -7.805 18.194 1.00 86.56 287 PHE A C 1
ATOM 2230 O O . PHE A 1 287 ? -20.562 -6.770 18.719 1.00 86.56 287 PHE A O 1
ATOM 2237 N N . GLN A 1 288 ? -21.646 -8.738 18.856 1.00 79.00 288 GLN A N 1
ATOM 2238 C CA . GLN A 1 288 ? -21.917 -8.704 20.291 1.00 79.00 288 GLN A CA 1
ATOM 2239 C C . GLN A 1 288 ? -21.068 -9.800 20.955 1.00 79.00 288 GLN A C 1
ATOM 2241 O O . GLN A 1 288 ? -21.317 -10.985 20.692 1.00 79.00 288 GLN A O 1
ATOM 2246 N N . PRO A 1 289 ? -20.043 -9.446 21.749 1.00 68.38 289 PRO A N 1
ATOM 2247 C CA . PRO A 1 289 ? -19.386 -10.409 22.617 1.00 68.38 289 PRO A CA 1
ATOM 2248 C C . PRO A 1 289 ? -20.385 -10.838 23.700 1.00 68.38 289 PRO A C 1
ATOM 2250 O O . PRO A 1 289 ? -20.921 -9.991 24.408 1.00 68.38 289 PRO A O 1
ATOM 2253 N N . GLU A 1 290 ? -20.683 -12.137 23.767 1.00 58.88 290 GLU A N 1
ATOM 2254 C CA . GLU A 1 290 ? -21.438 -12.730 24.884 1.00 58.88 290 GLU A CA 1
ATOM 2255 C C . GLU A 1 290 ? -20.641 -12.703 26.188 1.00 58.88 290 GLU A C 1
ATOM 2257 O O . GLU A 1 290 ? -19.409 -12.942 26.117 1.00 58.88 290 GLU A O 1
#

Secondary structure (DSSP, 8-state):
----PPPPPP--PPP-----------TTHHHHHHHHHHHHHHHHHHHTTSPPTT-TT-----SSTT----HHHHHHHHHHHHHTT---HHHHTTHHHHHHHTB-TTSSB-SSTTSPP-HHHHHHHHHHHHHTT-GGG-TTHHHHHHHHHTTB-TTT-SBBSSTT--B-TTHHHHTTTHHHHHHHHHHHHH-TTSPPSS-HHHHHHIIIIIIB-TTS-EESSTTSPEEHHHHHHHHHHHHHHHHTTSSS-----SSGGGPPPPBPTTT-SBHHHHHHHHHHHHTT-S----

Sequence (290 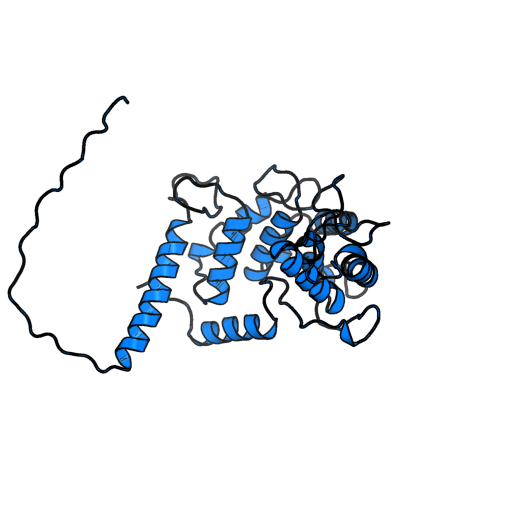aa):
MSDACPAWNARSVGDCGSPGTVQVLPFEEARGHRRLHGARRRVRWVSCWFDDPCHAYLTGCRFQQYSEVDVRVTYCVISIASLFGILTDDLKAGVVDYVLSCQTYEGGFGGEPGNEAHGGYAFCAVATLYILEAVNQIRDLPALLHWLANRQMPFEGGYQGRTNKLVDGCYSFWQGALPALLADVVRERYGDEVPYQCHQEQLQKYILLCGQEISGGLRDKPGKPRDHYHSCYCLSGLSVAQHGDGRGEPVVFGDSSNLVARTHPAYNIGYGKATKAIEYFKAKGPFQPE

InterPro domains:
  IPR001330 Prenyltransferase alpha-alpha toroid domain [PF00432] (63-269)
  IPR008930 Terpenoid cyclases/protein prenyltransferase alpha-alpha toroid [SSF48239] (65-283)
  IPR045089 Prenyltransferase subunit beta [PTHR11774] (63-283)

Solvent-accessible surface area (backbone atoms only — not comparable to full-atom values): 16285 Å² total; per-residue (Å²): 143,79,87,84,84,85,84,85,79,87,81,82,90,81,88,81,84,81,93,73,85,84,79,83,76,62,80,67,60,58,56,54,54,55,53,52,53,53,51,52,52,49,50,60,54,60,58,58,21,53,71,72,86,88,56,92,84,58,54,49,26,23,88,41,89,92,48,68,61,30,30,59,42,37,22,52,52,51,54,51,23,49,48,64,33,59,67,45,71,78,74,50,57,53,37,64,62,41,48,59,50,10,51,30,98,69,24,34,16,9,48,37,65,89,37,70,44,29,25,66,25,29,31,22,35,51,33,38,26,48,76,66,76,41,57,83,68,51,88,54,55,70,41,27,52,54,35,52,56,71,26,48,36,89,84,67,26,33,16,25,47,37,89,97,52,67,66,31,27,40,25,30,25,34,47,47,26,46,42,40,69,42,42,64,58,50,32,74,74,68,36,85,82,60,73,74,70,59,68,32,63,42,34,41,49,24,42,65,73,43,15,52,42,95,94,56,59,16,14,43,40,79,94,51,70,64,44,71,67,23,32,48,26,30,51,50,12,42,15,33,37,25,34,53,75,62,87,63,81,67,53,66,74,78,58,80,84,67,64,61,76,55,52,27,68,72,73,74,41,49,34,74,58,51,52,53,39,34,52,57,27,56,74,68,47,83,66,76,87,128

Mean predicted aligned error: 10.62 Å